Protein AF-A0A2A2T1K7-F1 (afdb_monomer)

Mean predicted aligned error: 9.11 Å

Solvent-accessible su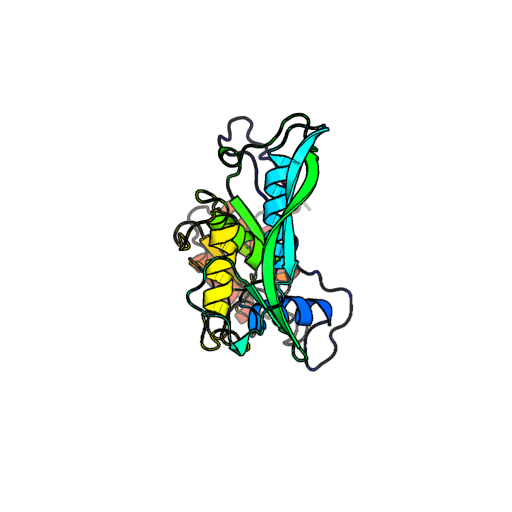rface area (backbone atoms only — not comparable to full-atom values): 15676 Å² total; per-residue (Å²): 108,49,71,58,86,54,90,80,48,77,41,33,28,36,42,61,37,77,38,79,76,86,77,91,60,90,48,87,95,51,71,43,72,67,56,45,48,56,53,41,36,18,42,24,24,12,41,53,62,69,64,51,44,52,50,53,41,48,52,53,28,39,45,26,42,49,76,39,75,45,71,32,68,39,83,42,79,50,100,54,60,62,91,77,54,66,74,83,57,50,72,46,34,63,51,49,58,102,87,51,73,39,28,28,29,80,40,80,50,63,75,45,55,12,73,28,88,75,40,49,55,72,82,32,36,44,26,21,28,17,37,33,57,5,11,31,50,16,48,52,45,29,26,53,42,74,84,32,26,24,44,21,40,32,26,29,33,31,14,71,25,81,41,44,12,81,66,67,42,5,64,42,23,50,52,12,52,29,50,74,69,67,22,53,97,62,79,68,36,91,44,24,43,32,35,33,36,63,78,34,77,41,84,55,48,38,67,53,54,22,31,66,70,42,44,80,43,78,37,67,45,75,68,96,42,86,76,68,47,67,32,41,56,45,65,64,41,50,50,55,33,50,50,50,53,52,49,51,35,70,76,39,74,86,58,47,72,71,56,52,40,49,52,54,51,56,52,38,74,76,68,82,48,49,71,66,55,48,50,50,52,52,34,60,76,68,55,71,71,76,76,136

pLDDT: mean 80.45, std 15.92, range [38.41, 97.62]

Sequence (292 aa):
MFKSKDPNAAQPYVVAVRGTEFGLQWQPPFFTADVQADVGDIILDGITIDQTIDLYNFMQRIATPKGQAFRLKSLMRLDEDPDDVDASRRDVIFDATETWRRVRTIVDSTFSQGVLEQPVDVSQIMGAVGHSLGGHLATALTRLFPGLEATTINGAGFALGIFKGLSGHARANIRNLFHMLGGTSEYDGSKMVNYYGYKNPEVVTQHRLLRQAGGHEPIYIEQDTFWGNVLGHGSGQMNDSFAVFRLMQGLNKDLSLSQIDWILTAISDDEGMTLEQTLERIGRLFWLNGTP

Structure (mmCIF, N/CA/C/O backbone):
data_AF-A0A2A2T1K7-F1
#
_entry.id   AF-A0A2A2T1K7-F1
#
loop_
_atom_site.group_PDB
_atom_site.id
_atom_site.type_symbol
_atom_site.label_atom_id
_atom_site.label_alt_id
_atom_site.label_comp_id
_atom_site.label_asym_id
_atom_site.label_entity_id
_atom_site.label_seq_id
_atom_site.pdbx_PDB_ins_code
_atom_site.Cartn_x
_atom_site.Cartn_y
_atom_site.Cartn_z
_atom_site.occupancy
_atom_site.B_iso_or_equiv
_atom_site.auth_seq_id
_atom_site.auth_comp_id
_atom_site.auth_asym_id
_atom_site.auth_atom_id
_atom_site.pdbx_PDB_model_num
ATOM 1 N N . MET A 1 1 ? -5.251 10.896 -3.721 1.00 87.88 1 MET A N 1
ATOM 2 C CA . MET A 1 1 ? -6.401 10.174 -4.308 1.00 87.88 1 MET A CA 1
ATOM 3 C C . MET A 1 1 ? -6.750 10.827 -5.632 1.00 87.88 1 MET A C 1
ATOM 5 O O . MET A 1 1 ? -6.803 12.050 -5.685 1.00 87.88 1 MET A O 1
ATOM 9 N N . PHE A 1 2 ? -6.962 10.031 -6.672 1.00 91.50 2 PHE A N 1
ATOM 10 C CA . PHE A 1 2 ? -7.356 10.488 -8.003 1.00 91.50 2 PHE A CA 1
ATOM 11 C C . PHE A 1 2 ? -8.790 10.055 -8.299 1.00 91.50 2 PHE A C 1
ATOM 13 O O . PHE A 1 2 ? -9.233 9.030 -7.784 1.00 91.50 2 PHE A O 1
ATOM 20 N N . LYS A 1 3 ? -9.505 10.837 -9.115 1.00 93.12 3 LYS A N 1
ATOM 21 C CA . LYS A 1 3 ? -10.855 10.518 -9.592 1.00 93.12 3 LYS A CA 1
ATOM 22 C C . LYS A 1 3 ? -10.824 10.278 -11.100 1.00 93.12 3 LYS A C 1
ATOM 24 O O . LYS A 1 3 ? -10.204 11.050 -11.832 1.00 93.12 3 LYS A O 1
ATOM 29 N N . SER A 1 4 ? -11.503 9.231 -11.549 1.00 92.19 4 SER A N 1
ATOM 30 C CA . SER A 1 4 ? -11.721 8.911 -12.952 1.00 92.19 4 SER A CA 1
ATOM 31 C C . SER A 1 4 ? -12.395 10.076 -13.670 1.00 92.19 4 SER A C 1
ATOM 33 O O . SER A 1 4 ? -13.227 10.790 -13.104 1.00 92.19 4 SER A O 1
ATOM 35 N N . LYS A 1 5 ? -12.030 10.252 -14.942 1.00 91.75 5 LYS A N 1
ATOM 36 C CA . LYS A 1 5 ? -12.700 11.188 -15.851 1.00 91.75 5 LYS A CA 1
ATOM 37 C C . LYS A 1 5 ? -13.980 10.603 -16.449 1.00 91.75 5 LYS A C 1
ATOM 39 O O . LYS A 1 5 ? -14.762 11.365 -17.004 1.00 91.75 5 LYS A O 1
ATOM 44 N N . ASP A 1 6 ? -14.182 9.289 -16.352 1.00 91.75 6 ASP A N 1
ATOM 45 C CA . ASP A 1 6 ? -15.433 8.652 -16.755 1.00 91.75 6 ASP A CA 1
ATOM 46 C C . ASP A 1 6 ? -16.512 8.937 -15.695 1.00 91.75 6 ASP A C 1
ATOM 48 O O . ASP A 1 6 ? -16.387 8.464 -14.559 1.00 91.75 6 ASP A O 1
ATOM 52 N N . PRO A 1 7 ? -17.564 9.706 -16.031 1.00 88.44 7 PRO A N 1
ATOM 53 C CA . PRO A 1 7 ? -18.630 10.025 -15.088 1.00 88.44 7 PRO A CA 1
ATOM 54 C C . PRO A 1 7 ? -19.473 8.805 -14.691 1.00 88.44 7 PRO A C 1
ATOM 56 O O . PRO A 1 7 ? -20.179 8.879 -13.689 1.00 88.44 7 PRO A O 1
ATOM 59 N N . ASN A 1 8 ? -19.401 7.701 -15.443 1.00 92.88 8 ASN A N 1
ATOM 60 C CA . ASN A 1 8 ? -20.180 6.485 -15.205 1.00 92.88 8 ASN A CA 1
ATOM 61 C C . ASN A 1 8 ? -19.391 5.398 -14.458 1.00 92.88 8 ASN A C 1
ATOM 63 O O . ASN A 1 8 ? -19.920 4.310 -14.228 1.00 92.88 8 ASN A O 1
ATOM 67 N N . ALA A 1 9 ? -18.137 5.666 -14.079 1.00 91.75 9 ALA A N 1
ATOM 68 C CA . ALA A 1 9 ? -17.318 4.702 -13.359 1.00 91.75 9 ALA A CA 1
ATOM 69 C C . ALA A 1 9 ? -17.946 4.374 -11.995 1.00 91.75 9 ALA A C 1
ATOM 71 O O . ALA A 1 9 ? -18.071 5.248 -11.137 1.00 91.75 9 ALA A O 1
ATOM 72 N N . ALA A 1 10 ? -18.294 3.101 -11.782 1.00 90.00 10 ALA A N 1
ATOM 73 C CA . ALA A 1 10 ? -18.841 2.616 -10.512 1.00 90.00 10 ALA A CA 1
ATOM 74 C C . ALA A 1 10 ? -17.846 2.786 -9.349 1.00 90.00 10 ALA A C 1
ATOM 76 O O . ALA A 1 10 ? -18.237 3.115 -8.231 1.00 90.00 10 ALA A O 1
ATOM 77 N N . GLN A 1 11 ? -16.553 2.619 -9.641 1.00 93.69 11 GLN A N 1
ATOM 78 C CA . GLN A 1 11 ? -15.440 2.829 -8.717 1.00 93.69 11 GLN A CA 1
ATOM 79 C C . GLN A 1 11 ? -14.537 3.947 -9.244 1.00 93.69 11 GLN A C 1
ATOM 81 O O . GLN A 1 11 ? -13.513 3.681 -9.875 1.00 93.69 11 GLN A O 1
ATOM 86 N N . PRO A 1 12 ? -14.926 5.223 -9.078 1.00 95.06 12 PRO A N 1
ATOM 87 C CA . PRO A 1 12 ? -14.225 6.316 -9.727 1.00 95.06 12 PRO A CA 1
ATOM 88 C C . PRO A 1 12 ? -12.915 6.689 -9.029 1.00 95.06 12 PRO A C 1
ATOM 90 O O . PRO A 1 12 ? -12.208 7.535 -9.563 1.00 95.06 12 PRO A O 1
ATOM 93 N N . TYR A 1 13 ? -12.574 6.143 -7.859 1.00 96.38 13 TYR A N 1
ATOM 94 C CA . TYR A 1 13 ? -11.410 6.597 -7.095 1.00 96.38 13 TYR A CA 1
ATOM 95 C C . TYR A 1 13 ? -10.243 5.607 -7.107 1.00 96.38 13 TYR A C 1
ATOM 97 O O . TYR A 1 13 ? -10.430 4.401 -6.992 1.00 96.38 13 TYR A O 1
ATOM 105 N N . VAL A 1 14 ? -9.022 6.143 -7.167 1.00 96.31 14 VAL A N 1
ATOM 106 C CA . VAL A 1 14 ? -7.773 5.396 -6.952 1.00 96.31 14 VAL A CA 1
ATOM 107 C C . VAL A 1 14 ? -6.947 6.089 -5.872 1.00 96.31 14 VAL A C 1
ATOM 109 O O . VAL A 1 14 ? -6.735 7.311 -5.903 1.00 96.31 14 VAL A O 1
ATOM 112 N N . VAL A 1 15 ? -6.455 5.317 -4.907 1.00 96.25 15 VAL A N 1
ATOM 113 C CA . VAL A 1 15 ? -5.572 5.813 -3.848 1.00 96.25 15 VAL A CA 1
ATOM 114 C C . VAL A 1 15 ? -4.122 5.670 -4.299 1.00 96.25 15 VAL A C 1
ATOM 116 O O . VAL A 1 15 ? -3.561 4.585 -4.295 1.00 96.25 15 VAL A O 1
ATOM 119 N N . ALA A 1 16 ? -3.491 6.775 -4.686 1.00 94.06 16 ALA A N 1
ATOM 120 C CA . ALA A 1 16 ? -2.049 6.789 -4.898 1.00 94.06 16 ALA A CA 1
ATOM 121 C C . ALA A 1 16 ? -1.329 7.036 -3.573 1.00 94.06 16 ALA A C 1
ATOM 123 O O . ALA A 1 16 ? -1.559 8.069 -2.934 1.00 94.06 16 ALA A O 1
ATOM 124 N N . VAL A 1 17 ? -0.477 6.093 -3.184 1.00 90.88 17 VAL A N 1
ATOM 125 C CA . VAL A 1 17 ? 0.336 6.166 -1.975 1.00 90.88 17 VAL A CA 1
ATOM 126 C C . VAL A 1 17 ? 1.748 6.569 -2.371 1.00 90.88 17 VAL A C 1
ATOM 128 O O . VAL A 1 17 ? 2.399 5.908 -3.183 1.00 90.88 17 VAL A O 1
ATOM 131 N N . ARG A 1 18 ? 2.211 7.689 -1.816 1.00 83.75 18 ARG A N 1
ATOM 132 C CA . ARG A 1 18 ? 3.576 8.164 -2.037 1.00 83.75 18 ARG A CA 1
ATOM 133 C C . ARG A 1 18 ? 4.542 7.200 -1.349 1.00 83.75 18 ARG A C 1
ATOM 135 O O . ARG A 1 18 ? 4.311 6.822 -0.204 1.00 83.75 18 ARG A O 1
ATOM 142 N N . GLY A 1 19 ? 5.592 6.801 -2.055 1.00 73.75 19 GLY A N 1
ATOM 143 C CA . GLY A 1 19 ? 6.729 6.131 -1.434 1.00 73.75 19 GLY A CA 1
ATOM 144 C C . GLY A 1 19 ? 7.688 7.128 -0.793 1.00 73.75 19 GLY A C 1
ATOM 145 O O . GLY A 1 19 ? 7.447 8.336 -0.772 1.00 73.75 19 GLY A O 1
ATOM 146 N N . THR A 1 20 ? 8.805 6.613 -0.309 1.00 69.38 20 THR A N 1
ATOM 147 C CA . THR A 1 20 ? 9.918 7.428 0.171 1.00 69.38 20 THR A CA 1
ATOM 148 C C . THR A 1 20 ? 10.672 7.951 -1.051 1.00 69.38 20 THR A C 1
ATOM 150 O O . THR A 1 20 ? 11.284 7.187 -1.796 1.00 69.38 20 THR A O 1
ATOM 153 N N . GLU A 1 21 ? 10.552 9.250 -1.331 1.00 52.72 21 GLU A N 1
ATOM 154 C CA . GLU A 1 21 ? 11.267 9.875 -2.447 1.00 52.72 21 GLU A CA 1
ATOM 155 C C . GLU A 1 21 ? 12.733 10.125 -2.082 1.00 52.72 21 GLU A C 1
ATOM 157 O O . GLU A 1 21 ? 13.054 10.639 -1.012 1.00 52.72 21 GLU A O 1
ATOM 162 N N . PHE A 1 22 ? 13.628 9.800 -3.015 1.00 48.69 22 PHE A N 1
ATOM 163 C CA . PHE A 1 22 ? 15.057 10.071 -2.914 1.00 48.69 22 PHE A CA 1
ATOM 164 C C . PHE A 1 22 ? 15.338 11.582 -2.920 1.00 48.69 22 PHE A C 1
ATOM 166 O O . PHE A 1 22 ? 15.307 12.229 -3.965 1.00 48.69 22 PHE A O 1
ATOM 173 N N . GLY A 1 23 ? 15.696 12.137 -1.763 1.00 38.81 23 GLY A N 1
ATOM 174 C CA . GLY A 1 23 ? 16.362 13.434 -1.659 1.00 38.81 23 GLY A CA 1
ATOM 175 C C . GLY A 1 23 ? 17.882 13.290 -1.783 1.00 38.81 23 GLY A C 1
ATOM 176 O O . GLY A 1 23 ? 18.552 13.019 -0.798 1.00 38.81 23 GLY A O 1
ATOM 177 N N . LEU A 1 24 ? 18.415 13.450 -3.000 1.00 38.41 24 LEU A N 1
ATOM 178 C CA . LEU A 1 24 ? 19.782 13.906 -3.329 1.00 38.41 24 LEU A CA 1
ATOM 179 C C . LEU A 1 24 ? 20.945 13.492 -2.390 1.00 38.41 24 LEU A C 1
ATOM 181 O O . LEU A 1 24 ? 21.575 14.354 -1.790 1.00 38.41 24 LEU A O 1
ATOM 185 N N . GLN A 1 25 ? 21.301 12.206 -2.336 1.00 40.09 25 GLN A N 1
ATOM 186 C CA . GLN A 1 25 ? 22.695 11.721 -2.425 1.00 40.09 25 GLN A CA 1
ATOM 187 C C . GLN A 1 25 ? 22.741 10.207 -2.209 1.00 40.09 25 GLN A C 1
ATOM 189 O O . GLN A 1 25 ? 22.406 9.691 -1.147 1.00 40.09 25 GLN A O 1
ATOM 194 N N . TRP A 1 26 ? 23.211 9.493 -3.228 1.00 41.22 26 TRP A N 1
ATOM 195 C CA . TRP A 1 26 ? 23.701 8.130 -3.076 1.00 41.22 26 TRP A CA 1
ATOM 196 C C . TRP A 1 26 ? 24.981 8.188 -2.229 1.00 41.22 26 TRP A C 1
ATOM 198 O O . TRP A 1 26 ? 25.958 8.806 -2.657 1.00 41.22 26 TRP A O 1
ATOM 208 N N . GLN A 1 27 ? 24.980 7.603 -1.028 1.00 43.38 27 GLN A N 1
ATOM 209 C CA . GLN A 1 27 ? 26.209 7.389 -0.262 1.00 43.38 27 GLN A CA 1
ATOM 210 C C . GLN A 1 27 ? 26.519 5.891 -0.226 1.00 43.38 27 GLN A C 1
ATOM 212 O O . GLN A 1 27 ? 25.862 5.150 0.501 1.00 43.38 27 GLN A O 1
ATOM 217 N N . PRO A 1 28 ? 27.504 5.406 -1.001 1.00 41.84 28 PRO A N 1
ATOM 218 C CA . PRO A 1 28 ? 27.911 4.012 -0.894 1.00 41.84 28 PRO A CA 1
ATOM 219 C C . PRO A 1 28 ? 28.299 3.692 0.564 1.00 41.84 28 PRO A C 1
ATOM 221 O O . PRO A 1 28 ? 28.955 4.520 1.200 1.00 41.84 28 PRO A O 1
ATOM 224 N N . PRO A 1 29 ? 27.931 2.512 1.105 1.00 43.09 29 PRO A N 1
ATOM 225 C CA . PRO A 1 29 ? 27.507 1.321 0.366 1.00 43.09 29 PRO A CA 1
ATOM 226 C C . PRO A 1 29 ? 25.985 1.062 0.270 1.00 43.09 29 PRO A C 1
ATOM 228 O O . PRO A 1 29 ? 25.624 0.040 -0.307 1.00 43.09 29 PRO A O 1
ATOM 231 N N . PHE A 1 30 ? 25.089 1.932 0.767 1.00 45.41 30 PHE A N 1
ATOM 232 C CA . PHE A 1 30 ? 23.629 1.686 0.764 1.00 45.41 30 PHE A CA 1
ATOM 233 C C . PHE A 1 30 ? 22.779 2.968 0.615 1.00 45.41 30 PHE A C 1
ATOM 235 O O . PHE A 1 30 ? 23.303 4.068 0.515 1.00 45.41 30 PHE A O 1
ATOM 242 N N . PHE A 1 31 ? 21.451 2.809 0.545 1.00 50.09 31 PHE A N 1
ATOM 243 C CA . PHE A 1 31 ? 20.439 3.852 0.301 1.00 50.09 31 PHE A CA 1
ATOM 244 C C . PHE A 1 31 ? 20.533 5.091 1.215 1.00 50.09 31 PHE A C 1
ATOM 246 O O . PHE A 1 31 ? 21.242 5.075 2.215 1.00 50.09 31 PHE A O 1
ATOM 253 N N . THR A 1 32 ? 19.782 6.158 0.911 1.00 53.06 32 THR A N 1
ATOM 254 C CA . THR A 1 32 ? 19.603 7.282 1.851 1.00 53.06 32 THR A CA 1
ATOM 255 C C . THR A 1 32 ? 19.063 6.781 3.196 1.00 53.06 32 THR A C 1
ATOM 257 O O . THR A 1 32 ? 18.388 5.751 3.248 1.00 53.06 32 THR A O 1
ATOM 260 N N . ALA A 1 33 ? 19.342 7.508 4.282 1.00 50.34 33 ALA A N 1
ATOM 261 C CA . ALA A 1 33 ? 18.928 7.121 5.634 1.00 50.34 33 ALA A CA 1
ATOM 262 C C . ALA A 1 33 ? 17.414 6.846 5.744 1.00 50.34 33 ALA A C 1
ATOM 264 O O . ALA A 1 33 ? 17.020 5.904 6.420 1.00 50.34 33 ALA A O 1
ATOM 265 N N . ASP A 1 34 ? 16.586 7.599 5.013 1.00 52.44 34 ASP A N 1
ATOM 266 C CA . ASP A 1 34 ? 15.124 7.456 5.033 1.00 52.44 34 ASP A CA 1
ATOM 267 C C . ASP A 1 34 ? 14.656 6.140 4.388 1.00 52.44 34 ASP A C 1
ATOM 269 O O . ASP A 1 34 ? 13.840 5.419 4.951 1.00 52.44 34 ASP A O 1
ATOM 273 N N . VAL A 1 35 ? 15.233 5.763 3.240 1.00 57.91 35 VAL A N 1
ATOM 274 C CA . VAL A 1 35 ? 14.927 4.480 2.582 1.00 57.91 35 VAL A CA 1
ATOM 275 C C . VAL A 1 35 ? 15.462 3.310 3.409 1.00 57.91 35 VAL A C 1
ATOM 277 O O . VAL A 1 35 ? 14.817 2.268 3.478 1.00 57.91 35 VAL A O 1
ATOM 280 N N . GLN A 1 36 ? 16.624 3.470 4.052 1.00 59.72 36 GLN A N 1
ATOM 281 C CA . GLN A 1 36 ? 17.154 2.461 4.972 1.00 59.72 36 GLN A CA 1
ATOM 282 C C . GLN A 1 36 ? 16.268 2.282 6.203 1.00 59.72 36 GLN A C 1
ATOM 284 O O . GLN A 1 36 ? 16.097 1.148 6.632 1.00 59.72 36 GLN A O 1
ATOM 289 N N . ALA A 1 37 ? 15.706 3.361 6.749 1.00 57.94 37 ALA A N 1
ATOM 290 C CA . ALA A 1 37 ? 14.796 3.289 7.884 1.00 57.94 37 ALA A CA 1
ATOM 291 C C . ALA A 1 37 ? 13.493 2.582 7.492 1.00 57.94 37 ALA A C 1
ATOM 293 O O . ALA A 1 37 ? 13.154 1.565 8.084 1.00 57.94 37 ALA A O 1
ATOM 294 N N . ASP A 1 38 ? 12.829 3.028 6.421 1.00 64.44 38 ASP A N 1
ATOM 295 C CA . ASP A 1 38 ? 11.537 2.468 6.009 1.00 64.44 38 ASP A CA 1
ATOM 296 C C . ASP A 1 38 ? 11.642 1.006 5.534 1.00 64.44 38 ASP A C 1
ATOM 298 O O . ASP A 1 38 ? 10.819 0.158 5.882 1.00 64.44 38 ASP A O 1
ATOM 302 N N . VAL A 1 39 ? 12.667 0.670 4.740 1.00 65.50 39 VAL A N 1
ATOM 303 C CA . VAL A 1 39 ? 12.934 -0.725 4.342 1.00 65.50 39 VAL A CA 1
ATOM 304 C C . VAL A 1 39 ? 13.470 -1.531 5.528 1.00 65.50 39 VAL A C 1
ATOM 306 O O . VAL A 1 39 ? 13.187 -2.726 5.632 1.00 65.50 39 VAL A O 1
ATOM 309 N N . GLY A 1 40 ? 14.206 -0.886 6.433 1.00 66.00 40 GLY A N 1
ATOM 310 C CA . GLY A 1 40 ? 14.687 -1.452 7.688 1.00 66.00 40 GLY A CA 1
ATOM 311 C C . GLY A 1 40 ? 13.536 -1.937 8.554 1.00 66.00 40 GLY A C 1
ATOM 312 O O . GLY A 1 40 ? 13.531 -3.108 8.921 1.00 66.00 40 GLY A O 1
ATOM 313 N N . ASP A 1 41 ? 12.513 -1.113 8.768 1.00 68.00 41 ASP A N 1
ATOM 314 C CA . ASP A 1 41 ? 11.310 -1.482 9.519 1.00 68.00 41 ASP A CA 1
ATOM 315 C C . ASP A 1 41 ? 10.581 -2.659 8.861 1.00 68.00 41 ASP A C 1
ATOM 317 O O . ASP A 1 41 ? 10.193 -3.615 9.531 1.00 68.00 41 ASP A O 1
ATOM 321 N N . ILE A 1 42 ? 10.468 -2.687 7.526 1.00 74.44 42 ILE A N 1
ATOM 322 C CA . ILE A 1 42 ? 9.893 -3.851 6.832 1.00 74.44 42 ILE A CA 1
ATOM 323 C C . ILE A 1 42 ? 10.725 -5.111 7.103 1.00 74.44 42 ILE A C 1
ATOM 325 O O . ILE A 1 42 ? 10.160 -6.178 7.334 1.00 74.44 42 ILE A O 1
ATOM 329 N N . ILE A 1 43 ? 12.055 -5.025 7.067 1.00 71.56 43 ILE A N 1
ATOM 330 C CA . ILE A 1 43 ? 12.945 -6.172 7.295 1.00 71.56 43 ILE A CA 1
ATOM 331 C C . ILE A 1 43 ? 12.940 -6.608 8.769 1.00 71.56 43 ILE A C 1
ATOM 333 O O . ILE A 1 43 ? 13.026 -7.807 9.052 1.00 71.56 43 ILE A O 1
ATOM 337 N N . LEU A 1 44 ? 12.865 -5.668 9.708 1.00 73.81 44 LEU A N 1
ATOM 338 C CA . LEU A 1 44 ? 12.893 -5.922 11.145 1.00 73.81 44 LEU A CA 1
ATOM 339 C C . LEU A 1 44 ? 11.528 -6.420 11.628 1.00 73.81 44 LEU A C 1
ATOM 341 O O . LEU A 1 44 ? 11.444 -7.528 12.165 1.00 73.81 44 LEU A O 1
ATOM 345 N N . ASP A 1 45 ? 10.461 -5.680 11.343 1.00 78.88 45 ASP A N 1
ATOM 346 C CA . ASP A 1 45 ? 9.115 -5.893 11.882 1.00 78.88 45 ASP A CA 1
ATOM 347 C C . ASP A 1 45 ? 8.164 -6.598 10.914 1.00 78.88 45 ASP A C 1
ATOM 349 O O . ASP A 1 45 ? 7.076 -7.028 11.303 1.00 78.88 45 ASP A O 1
ATOM 353 N N . GLY A 1 46 ? 8.562 -6.767 9.655 1.00 83.31 46 GLY A N 1
ATOM 354 C CA . GLY A 1 46 ? 7.789 -7.446 8.614 1.00 83.31 46 GLY A CA 1
ATOM 355 C C . GLY A 1 46 ? 6.919 -6.547 7.751 1.00 83.31 46 GLY A C 1
ATOM 356 O O . GLY A 1 46 ? 6.499 -6.976 6.670 1.00 83.31 46 GLY A O 1
ATOM 357 N N . ILE A 1 47 ? 6.634 -5.341 8.233 1.00 88.00 47 ILE A N 1
ATOM 358 C CA . ILE A 1 47 ? 5.671 -4.386 7.690 1.00 88.00 47 ILE A CA 1
ATOM 359 C C . ILE A 1 47 ? 5.975 -3.001 8.263 1.00 88.00 47 ILE A C 1
ATOM 361 O O . ILE A 1 47 ? 6.418 -2.898 9.402 1.00 88.00 47 ILE A O 1
ATOM 365 N N . THR A 1 48 ? 5.678 -1.941 7.518 1.00 88.62 48 THR A N 1
ATOM 366 C CA . THR A 1 48 ? 5.738 -0.565 8.035 1.00 88.62 48 THR A CA 1
ATOM 367 C C . THR A 1 48 ? 4.538 -0.279 8.939 1.00 88.62 48 THR A C 1
ATOM 369 O O . THR A 1 48 ? 3.467 0.104 8.452 1.00 88.62 48 THR A O 1
ATOM 372 N N . ILE A 1 49 ? 4.672 -0.556 10.241 1.00 90.81 49 ILE A N 1
ATOM 373 C CA . ILE A 1 49 ? 3.560 -0.552 11.207 1.00 90.81 49 ILE A CA 1
ATOM 374 C C . ILE A 1 49 ? 2.885 0.823 11.281 1.00 90.81 49 ILE A C 1
ATOM 376 O O . ILE A 1 49 ? 1.676 0.915 11.055 1.00 90.81 49 ILE A O 1
ATOM 380 N N . ASP A 1 50 ? 3.650 1.879 11.569 1.00 89.25 50 ASP A N 1
ATOM 381 C CA . ASP A 1 50 ? 3.119 3.234 11.756 1.00 89.25 50 ASP A CA 1
ATOM 382 C C . ASP A 1 50 ? 2.461 3.756 10.468 1.00 89.25 50 ASP A C 1
ATOM 384 O O . ASP A 1 50 ? 1.302 4.174 10.480 1.00 89.25 50 ASP A O 1
ATOM 388 N N . GLN A 1 51 ? 3.134 3.608 9.324 1.00 91.75 51 GLN A N 1
ATOM 389 C CA . GLN A 1 51 ? 2.634 4.032 8.015 1.00 91.75 51 GLN A CA 1
ATOM 390 C C . GLN A 1 51 ? 1.359 3.263 7.612 1.00 91.75 51 GLN A C 1
ATOM 392 O O . GLN A 1 51 ? 0.470 3.823 6.970 1.00 91.75 51 GLN A O 1
ATOM 397 N N . THR A 1 52 ? 1.222 1.991 8.010 1.00 94.94 52 THR A N 1
ATOM 398 C CA . THR A 1 52 ? -0.004 1.204 7.778 1.00 94.94 52 THR A CA 1
ATOM 399 C C . THR A 1 52 ? -1.169 1.709 8.638 1.00 94.94 52 THR A C 1
ATOM 401 O O . THR A 1 52 ? -2.304 1.774 8.159 1.00 94.94 52 THR A O 1
ATOM 404 N N . ILE A 1 53 ? -0.911 2.102 9.891 1.00 95.50 53 ILE A N 1
ATOM 405 C CA . ILE A 1 53 ? -1.921 2.704 10.777 1.00 95.50 53 ILE A CA 1
ATOM 406 C C . ILE A 1 53 ? -2.348 4.077 10.247 1.00 95.50 53 ILE A C 1
ATOM 408 O O . ILE A 1 53 ? -3.546 4.367 10.189 1.00 95.50 53 ILE A O 1
ATOM 412 N N . ASP A 1 54 ? -1.401 4.897 9.797 1.00 93.88 54 ASP A N 1
ATOM 413 C CA . ASP A 1 54 ? -1.687 6.190 9.174 1.00 93.88 54 ASP A CA 1
ATOM 414 C C . ASP A 1 54 ? -2.511 6.036 7.897 1.00 93.88 54 ASP A C 1
ATOM 416 O O . ASP A 1 54 ? -3.471 6.781 7.681 1.00 93.88 54 ASP A O 1
ATOM 420 N N . LEU A 1 55 ? -2.206 5.024 7.083 1.00 95.56 55 LEU A N 1
ATOM 421 C CA . LEU A 1 55 ? -2.987 4.692 5.898 1.00 95.56 55 LEU A CA 1
ATOM 422 C C . LEU A 1 55 ? -4.420 4.270 6.260 1.00 95.56 55 LEU A C 1
ATOM 424 O O . LEU A 1 55 ? -5.372 4.747 5.641 1.00 95.56 55 LEU A O 1
ATOM 428 N N . TYR A 1 56 ? -4.601 3.434 7.287 1.00 97.00 56 TYR A N 1
ATOM 429 C CA . TYR A 1 56 ? -5.930 3.086 7.798 1.00 97.00 56 TYR A CA 1
ATOM 430 C C . TYR A 1 56 ? -6.697 4.337 8.253 1.00 97.00 56 TYR A C 1
ATOM 432 O O . TYR A 1 56 ? -7.838 4.561 7.843 1.00 97.00 56 TYR A O 1
ATOM 440 N N . ASN A 1 57 ? -6.058 5.193 9.053 1.00 96.50 57 ASN A N 1
ATOM 441 C CA . ASN A 1 57 ? -6.649 6.432 9.552 1.00 96.50 57 ASN A CA 1
ATOM 442 C C . ASN A 1 57 ? -6.998 7.406 8.419 1.00 96.50 57 ASN A C 1
ATOM 444 O O . ASN A 1 57 ? -8.036 8.066 8.475 1.00 96.50 57 ASN A O 1
ATOM 448 N N . PHE A 1 58 ? -6.174 7.480 7.372 1.00 95.50 58 PHE A N 1
ATOM 449 C CA . PHE A 1 58 ? -6.467 8.257 6.171 1.00 95.50 58 PHE A CA 1
ATOM 450 C C . PHE A 1 58 ? -7.758 7.778 5.498 1.00 95.50 58 PHE A C 1
ATOM 452 O O . PHE A 1 58 ? -8.611 8.605 5.172 1.00 95.50 58 PHE A O 1
ATOM 459 N N . MET A 1 59 ? -7.946 6.463 5.357 1.00 96.38 59 MET A N 1
ATOM 460 C CA . MET A 1 59 ? -9.168 5.893 4.779 1.00 96.38 59 MET A CA 1
ATOM 461 C C . MET A 1 59 ? -10.404 6.217 5.624 1.00 96.38 59 MET A C 1
ATOM 463 O O . MET A 1 59 ? -11.421 6.650 5.085 1.00 96.38 59 MET A O 1
ATOM 467 N N . GLN A 1 60 ? -10.302 6.115 6.953 1.00 96.00 60 GLN A N 1
ATOM 468 C CA . GLN A 1 60 ? -11.382 6.540 7.855 1.00 96.00 60 GLN A CA 1
ATOM 469 C C . GLN A 1 60 ? -11.697 8.035 7.695 1.00 96.00 60 GLN A C 1
ATOM 471 O O . GLN A 1 60 ? -12.860 8.440 7.657 1.00 96.00 60 GLN A O 1
ATOM 476 N N . ARG A 1 61 ? -10.665 8.869 7.537 1.00 95.50 61 ARG A N 1
ATOM 477 C CA . ARG A 1 61 ? -10.797 10.322 7.393 1.00 95.50 61 ARG A CA 1
ATOM 478 C C . ARG A 1 61 ? -11.514 10.742 6.111 1.00 95.50 61 ARG A C 1
ATOM 480 O O . ARG A 1 61 ? -12.257 11.721 6.139 1.00 95.50 61 ARG A O 1
ATOM 487 N N . ILE A 1 62 ? -11.286 10.046 4.996 1.00 95.31 62 ILE A N 1
ATOM 488 C CA . ILE A 1 62 ? -11.967 10.342 3.722 1.00 95.31 62 ILE A CA 1
ATOM 489 C C . ILE A 1 62 ? -13.375 9.742 3.651 1.00 95.31 62 ILE A C 1
ATOM 491 O O . ILE A 1 62 ? -14.218 10.287 2.944 1.00 95.31 62 ILE A O 1
ATOM 495 N N . ALA A 1 63 ? -13.642 8.671 4.403 1.00 95.62 63 ALA A N 1
ATOM 496 C CA . ALA A 1 63 ? -14.968 8.067 4.525 1.00 95.62 63 ALA A CA 1
ATOM 497 C C . ALA A 1 63 ? -15.876 8.802 5.530 1.00 95.62 63 ALA A C 1
ATOM 499 O O . ALA A 1 63 ? -17.094 8.641 5.509 1.00 95.62 63 ALA A O 1
ATOM 500 N N . THR A 1 64 ? -15.303 9.636 6.400 1.00 96.38 64 THR A N 1
ATOM 501 C CA . THR A 1 64 ? -16.057 10.421 7.386 1.00 96.38 64 THR A CA 1
ATOM 502 C C . THR A 1 64 ? -16.483 11.774 6.794 1.00 96.38 64 THR A C 1
ATOM 504 O O . THR A 1 64 ? -15.633 12.478 6.234 1.00 96.38 64 THR A O 1
ATOM 507 N N . PRO A 1 65 ? -17.759 12.195 6.932 1.00 96.81 65 PRO A N 1
ATOM 508 C CA . PRO A 1 65 ? -18.206 13.510 6.477 1.00 96.81 65 PRO A CA 1
ATOM 509 C C . PRO A 1 65 ? -17.430 14.658 7.128 1.00 96.81 65 PRO A C 1
ATOM 511 O O . PRO A 1 65 ? -17.022 14.576 8.291 1.00 96.81 65 PRO A O 1
ATOM 514 N N . LYS A 1 66 ? -17.258 15.761 6.396 1.00 97.25 66 LYS A N 1
ATOM 515 C CA . LYS A 1 66 ? -16.533 16.935 6.890 1.00 97.25 66 LYS A CA 1
ATOM 516 C C . LYS A 1 66 ? -17.062 17.419 8.242 1.00 97.25 66 LYS A C 1
ATOM 518 O O . LYS A 1 66 ? -18.256 17.641 8.420 1.00 97.25 66 LYS A O 1
ATOM 523 N N . GLY A 1 67 ? -16.146 17.598 9.193 1.00 95.69 67 GLY A N 1
ATOM 524 C CA . GLY A 1 67 ? -16.453 18.083 10.542 1.00 95.69 67 GLY A CA 1
ATOM 525 C C . GLY A 1 67 ? -17.074 17.040 11.477 1.00 95.69 67 GLY A C 1
ATOM 526 O O . GLY A 1 67 ? -17.154 17.294 12.678 1.00 95.69 67 GLY A O 1
ATOM 527 N N . GLN A 1 68 ? -17.459 15.859 10.979 1.00 96.69 68 GLN A N 1
ATOM 528 C CA . GLN A 1 68 ? -17.868 14.750 11.838 1.00 96.69 68 GLN A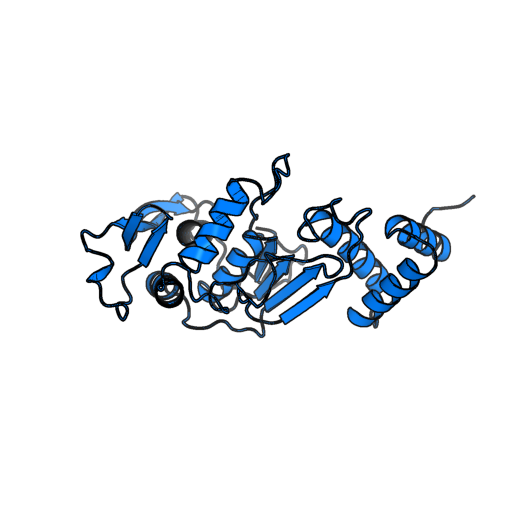 CA 1
ATOM 529 C C . GLN A 1 68 ? -16.649 14.046 12.424 1.00 96.69 68 GLN A C 1
ATOM 531 O O . GLN A 1 68 ? -15.612 13.914 11.769 1.00 96.69 68 GLN A O 1
ATOM 536 N N . ALA A 1 69 ? -16.780 13.617 13.677 1.00 95.88 69 ALA A N 1
ATOM 537 C CA . ALA A 1 69 ? -15.701 12.992 14.417 1.00 95.88 69 ALA A CA 1
ATOM 538 C C . ALA A 1 69 ? -15.609 11.488 14.125 1.00 95.88 69 ALA A C 1
ATOM 540 O O . ALA A 1 69 ? -16.622 10.792 14.097 1.00 95.88 69 ALA A O 1
ATOM 541 N N . PHE A 1 70 ? -14.385 10.983 14.007 1.00 95.19 70 PHE A N 1
ATOM 542 C CA . PHE A 1 70 ? -14.069 9.556 14.025 1.00 95.19 70 PHE A CA 1
ATOM 543 C C . PHE A 1 70 ? -12.886 9.305 14.965 1.00 95.19 70 PHE A C 1
ATOM 545 O O . PHE A 1 70 ? -12.139 10.228 15.305 1.00 95.19 70 PHE A O 1
ATOM 552 N N . ARG A 1 71 ? -12.725 8.063 15.424 1.00 95.38 71 ARG A N 1
ATOM 553 C CA . ARG A 1 71 ? -11.632 7.686 16.327 1.00 95.38 71 ARG A CA 1
ATOM 554 C C . ARG A 1 71 ? -10.401 7.284 15.529 1.00 95.38 71 ARG A C 1
ATOM 556 O O . ARG A 1 71 ? -10.488 6.403 14.676 1.00 95.38 71 ARG A O 1
ATOM 563 N N . LEU A 1 72 ? -9.265 7.910 15.826 1.00 95.06 72 LEU A N 1
ATOM 564 C CA . LEU A 1 72 ? -7.982 7.485 15.276 1.00 95.06 72 LEU A CA 1
ATOM 565 C C . LEU A 1 72 ? -7.526 6.186 15.933 1.00 95.06 72 LEU A C 1
ATOM 567 O O . LEU A 1 72 ? -7.737 5.977 17.126 1.00 95.06 72 LEU A O 1
ATOM 571 N N . LYS A 1 73 ? -6.839 5.346 15.167 1.00 96.56 73 LYS A N 1
ATOM 572 C CA . LYS A 1 73 ? -6.045 4.238 15.694 1.00 96.56 73 LYS A CA 1
ATOM 573 C C . LYS A 1 73 ? -4.638 4.740 16.001 1.00 96.56 73 LYS A C 1
ATOM 575 O O . LYS A 1 73 ? -4.051 5.433 15.175 1.00 96.56 73 LYS A O 1
ATOM 580 N N . SER A 1 74 ? -4.103 4.405 17.172 1.00 94.94 74 SER A N 1
ATOM 581 C CA . SER A 1 74 ? -2.724 4.738 17.555 1.00 94.94 74 SER A CA 1
ATOM 582 C C . SER A 1 74 ? -2.047 3.583 18.278 1.00 94.94 74 SER A C 1
ATOM 584 O O . SER A 1 74 ? -2.719 2.808 18.960 1.00 94.94 74 SER A O 1
ATOM 586 N N . LEU A 1 75 ? -0.718 3.520 18.200 1.00 94.38 75 LEU A N 1
ATOM 587 C CA . LEU A 1 75 ? 0.068 2.581 18.993 1.00 94.38 75 LEU A CA 1
ATOM 588 C C . LEU A 1 75 ? 0.189 3.040 20.445 1.00 94.38 75 LEU A C 1
ATOM 590 O O . LEU A 1 75 ? 0.657 4.142 20.732 1.00 94.38 75 LEU A O 1
ATOM 594 N N . MET A 1 76 ? -0.142 2.144 21.366 1.00 94.56 76 MET A N 1
ATOM 595 C CA . MET A 1 76 ? 0.122 2.282 22.791 1.00 94.56 76 MET A CA 1
ATOM 596 C C . MET A 1 76 ? 1.163 1.248 23.206 1.00 94.56 76 MET A C 1
ATOM 598 O O . MET A 1 76 ? 1.029 0.070 22.888 1.00 94.56 76 MET A O 1
ATOM 602 N N . ARG A 1 77 ? 2.208 1.680 23.918 1.00 94.00 77 ARG A N 1
ATOM 603 C CA . ARG A 1 77 ? 3.188 0.759 24.504 1.00 94.00 77 ARG A CA 1
ATOM 604 C C . ARG A 1 77 ? 2.542 -0.023 25.649 1.00 94.00 77 ARG A C 1
ATOM 606 O O . ARG A 1 77 ? 1.885 0.576 26.496 1.00 94.00 77 ARG A O 1
ATOM 613 N N . LEU A 1 78 ? 2.779 -1.329 25.674 1.00 93.69 78 LEU A N 1
ATOM 614 C CA . LEU A 1 78 ? 2.473 -2.196 26.803 1.00 93.69 78 LEU A CA 1
ATOM 615 C C . LEU A 1 78 ? 3.701 -2.303 27.713 1.00 93.69 78 LEU A C 1
ATOM 617 O O . LEU A 1 78 ? 4.843 -2.258 27.243 1.00 93.69 78 LEU A O 1
ATOM 621 N N . ASP A 1 79 ? 3.459 -2.414 29.016 1.00 93.50 79 ASP A N 1
ATOM 622 C CA . ASP A 1 79 ? 4.504 -2.673 30.011 1.00 93.50 79 ASP A CA 1
ATOM 623 C C . ASP A 1 79 ? 4.729 -4.186 30.131 1.00 93.50 79 ASP A C 1
ATOM 625 O O . ASP A 1 79 ? 4.395 -4.820 31.127 1.00 93.50 79 ASP A O 1
ATOM 629 N N . GLU A 1 80 ? 5.191 -4.774 29.030 1.00 91.44 80 GLU A N 1
ATOM 630 C CA . GLU A 1 80 ? 5.441 -6.205 28.883 1.00 91.44 80 GLU A CA 1
ATOM 631 C C . GLU A 1 80 ? 6.845 -6.408 28.303 1.00 91.44 80 GLU A C 1
ATOM 633 O O . GLU A 1 80 ? 7.277 -5.645 27.427 1.00 91.44 80 GLU A O 1
ATOM 638 N N . ASP A 1 81 ? 7.551 -7.432 28.785 1.00 87.88 81 ASP A N 1
ATOM 639 C CA . ASP A 1 81 ? 8.822 -7.861 28.204 1.00 87.88 81 ASP A CA 1
ATOM 640 C C . ASP A 1 81 ? 8.546 -8.623 26.893 1.00 87.88 81 ASP A C 1
ATOM 642 O O . ASP A 1 81 ? 7.845 -9.637 26.932 1.00 87.88 81 ASP A O 1
ATOM 646 N N . PRO A 1 82 ? 9.060 -8.169 25.731 1.00 85.06 82 PRO A N 1
ATOM 647 C CA . PRO A 1 82 ? 8.870 -8.852 24.453 1.00 85.06 82 PRO A CA 1
ATOM 648 C C . PRO A 1 82 ? 9.223 -10.342 24.466 1.00 85.06 82 PRO A C 1
ATOM 650 O O . PRO A 1 82 ? 8.587 -11.101 23.735 1.00 85.06 82 PRO A O 1
ATOM 653 N N . ASP A 1 83 ? 10.201 -10.755 25.276 1.00 84.00 83 ASP A N 1
ATOM 654 C CA . ASP A 1 83 ? 10.655 -12.147 25.328 1.00 84.00 83 ASP A CA 1
ATOM 655 C C . ASP A 1 83 ? 9.687 -13.051 26.132 1.00 84.00 83 ASP A C 1
ATOM 657 O O . ASP A 1 83 ? 9.678 -14.268 25.935 1.00 84.00 83 ASP A O 1
ATOM 661 N N . ASP A 1 84 ? 8.814 -12.463 26.960 1.00 89.38 84 ASP A N 1
ATOM 662 C CA . ASP A 1 84 ? 7.807 -13.167 27.772 1.00 89.38 84 ASP A CA 1
ATOM 663 C C . ASP A 1 84 ? 6.405 -13.185 27.130 1.00 89.38 84 ASP A C 1
ATOM 665 O O . ASP A 1 84 ? 5.499 -13.887 27.595 1.00 89.38 84 ASP A O 1
ATOM 669 N N . VAL A 1 85 ? 6.187 -12.418 26.056 1.00 88.94 85 VAL A N 1
ATOM 670 C CA . VAL A 1 85 ? 4.879 -12.336 25.396 1.00 88.94 85 VAL A CA 1
ATOM 671 C C . VAL A 1 85 ? 4.651 -13.523 24.466 1.00 88.94 85 VAL A C 1
ATOM 673 O O . VAL A 1 85 ? 5.384 -13.752 23.504 1.00 88.94 85 VAL A O 1
ATOM 676 N N . ASP A 1 86 ? 3.548 -14.241 24.692 1.00 88.06 86 ASP A N 1
ATOM 677 C CA . ASP A 1 86 ? 3.113 -15.321 23.808 1.00 88.06 86 ASP A CA 1
ATOM 678 C C . ASP A 1 86 ? 2.888 -14.809 22.372 1.00 88.06 86 ASP A C 1
ATOM 680 O O . ASP A 1 86 ? 1.960 -14.046 22.090 1.00 88.06 86 ASP A O 1
ATOM 684 N N . ALA A 1 87 ? 3.704 -15.295 21.433 1.00 79.31 87 ALA A N 1
ATOM 685 C CA . ALA A 1 87 ? 3.628 -14.964 20.011 1.00 79.31 87 ALA A CA 1
ATOM 686 C C . ALA A 1 87 ? 2.303 -15.389 19.334 1.00 79.31 87 ALA A C 1
ATOM 688 O O . ALA A 1 87 ? 2.039 -15.004 18.183 1.00 79.31 87 ALA A O 1
ATOM 689 N N . SER A 1 88 ? 1.466 -16.186 20.010 1.00 87.81 88 SER A N 1
ATOM 690 C CA . SER A 1 88 ? 0.109 -16.534 19.580 1.00 87.81 88 SER A CA 1
ATOM 691 C C . SER A 1 88 ? -0.905 -15.402 19.794 1.00 87.81 88 SER A C 1
ATOM 693 O O . SER A 1 88 ? -1.931 -15.370 19.099 1.00 87.81 88 SER A O 1
ATOM 695 N N . ARG A 1 89 ? -0.602 -14.443 20.686 1.00 93.06 89 ARG A N 1
ATOM 696 C CA . ARG A 1 89 ? -1.435 -13.259 20.924 1.00 93.06 89 ARG A CA 1
ATOM 697 C C . ARG A 1 89 ? -1.695 -12.505 19.630 1.00 93.06 89 ARG A C 1
ATOM 699 O O . ARG A 1 89 ? -0.861 -12.464 18.718 1.00 93.06 89 ARG A O 1
ATOM 706 N N . ARG A 1 90 ? -2.888 -11.915 19.555 1.00 93.75 90 ARG A N 1
ATOM 707 C CA . ARG A 1 90 ? -3.390 -11.200 18.370 1.00 93.75 90 ARG A CA 1
ATOM 708 C C . ARG A 1 90 ? -3.570 -9.703 18.576 1.00 93.75 90 ARG A C 1
ATOM 710 O O . ARG A 1 90 ? -3.831 -8.987 17.617 1.00 93.75 90 ARG A O 1
ATOM 717 N N . ASP A 1 91 ? -3.415 -9.261 19.811 1.00 95.25 91 ASP A N 1
ATOM 718 C CA . ASP A 1 91 ? -3.618 -7.905 20.307 1.00 95.25 91 ASP A CA 1
ATOM 719 C C . ASP A 1 91 ? -2.292 -7.167 20.558 1.00 95.25 91 ASP A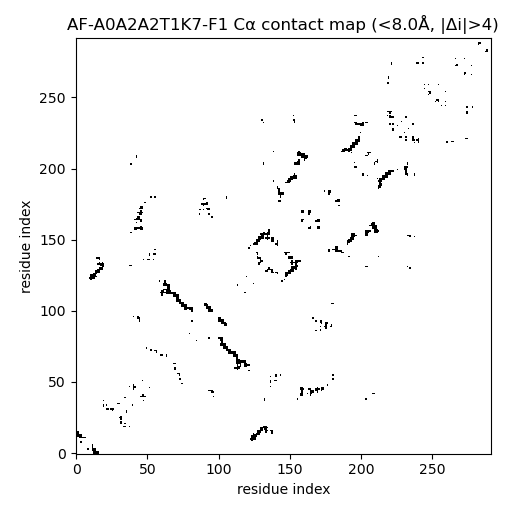 C 1
ATOM 721 O O . ASP A 1 91 ? -2.282 -6.107 21.177 1.00 95.25 91 ASP A O 1
ATOM 725 N N . VAL A 1 92 ? -1.173 -7.725 20.086 1.00 95.12 92 VAL A N 1
ATOM 726 C CA . VAL A 1 92 ? 0.174 -7.181 20.292 1.00 95.12 92 VAL A CA 1
ATOM 727 C C . VAL A 1 92 ? 0.939 -7.022 18.986 1.00 95.12 92 VAL A C 1
ATOM 729 O O . VAL A 1 92 ? 0.755 -7.781 18.036 1.00 95.12 92 VAL A O 1
ATOM 732 N N . ILE A 1 93 ? 1.834 -6.049 18.965 1.00 93.56 93 ILE A N 1
ATOM 733 C CA . ILE A 1 93 ? 2.819 -5.780 17.928 1.00 93.56 93 ILE A CA 1
ATOM 734 C C . ILE A 1 93 ? 4.181 -5.725 18.612 1.00 93.56 93 ILE A C 1
ATOM 736 O O . ILE A 1 93 ? 4.348 -5.036 19.619 1.00 93.56 93 ILE A O 1
ATOM 740 N N . PHE A 1 94 ? 5.135 -6.455 18.054 1.00 89.81 94 PHE A N 1
ATOM 741 C CA . PHE A 1 94 ? 6.529 -6.456 18.463 1.00 89.81 94 PHE A CA 1
ATOM 742 C C . PHE A 1 94 ? 7.264 -5.440 17.596 1.00 89.81 94 PHE A C 1
ATOM 744 O O . PHE A 1 94 ? 7.450 -5.669 16.409 1.00 89.81 94 PHE A O 1
ATOM 751 N N . ASP A 1 95 ? 7.628 -4.311 18.178 1.00 84.62 95 ASP A N 1
ATOM 752 C CA . ASP A 1 95 ? 8.327 -3.218 17.502 1.00 84.62 95 ASP A CA 1
ATOM 753 C C . ASP A 1 95 ? 9.801 -3.290 17.908 1.00 84.62 95 ASP A C 1
ATOM 755 O O . ASP A 1 95 ? 10.131 -3.180 19.101 1.00 84.62 95 ASP A O 1
ATOM 759 N N . ALA A 1 96 ? 10.668 -3.583 16.941 1.00 73.88 96 ALA A N 1
ATOM 760 C CA . ALA A 1 96 ? 12.080 -3.828 17.173 1.00 73.88 96 ALA A CA 1
ATOM 761 C C . ALA A 1 96 ? 12.954 -2.925 16.301 1.00 73.88 96 ALA A C 1
ATOM 763 O O . ALA A 1 96 ? 12.913 -2.969 15.078 1.00 73.88 96 ALA A O 1
ATOM 764 N N . THR A 1 97 ? 13.868 -2.210 16.953 1.00 68.56 97 THR A N 1
ATOM 765 C CA . THR A 1 97 ? 15.017 -1.584 16.288 1.00 68.56 97 THR A CA 1
ATOM 766 C C . THR A 1 97 ? 16.285 -2.388 16.572 1.00 68.56 97 THR A C 1
ATOM 768 O O . THR A 1 97 ? 16.277 -3.329 17.370 1.00 68.56 97 THR A O 1
ATOM 771 N N . GLU A 1 98 ? 17.419 -1.982 15.994 1.00 61.12 98 GLU A N 1
ATOM 772 C CA . GLU A 1 98 ? 18.726 -2.567 16.333 1.00 61.12 98 GLU A CA 1
ATOM 773 C C . GLU A 1 98 ? 19.071 -2.468 17.832 1.00 61.12 98 GLU A C 1
ATOM 775 O O . GLU A 1 98 ? 19.875 -3.254 18.329 1.00 61.12 98 GLU A O 1
ATOM 780 N N . THR A 1 99 ? 18.479 -1.516 18.566 1.00 65.12 99 THR A N 1
ATOM 781 C CA . THR A 1 99 ? 18.908 -1.164 19.933 1.00 65.12 99 THR A CA 1
ATOM 782 C C . THR A 1 99 ? 17.854 -1.379 21.016 1.00 65.12 99 THR A C 1
ATOM 784 O O . THR A 1 99 ? 18.183 -1.318 22.200 1.00 65.12 99 THR A O 1
ATOM 787 N N . TRP A 1 100 ? 16.597 -1.642 20.660 1.00 71.25 100 TRP A N 1
ATOM 788 C CA . TRP A 1 100 ? 15.532 -1.891 21.634 1.00 71.25 100 TRP A CA 1
ATOM 789 C C . TRP A 1 100 ? 14.362 -2.655 21.017 1.00 71.25 100 TRP A C 1
ATOM 791 O O . TRP A 1 100 ? 14.106 -2.559 19.820 1.00 71.25 100 TRP A O 1
ATOM 801 N N . ARG A 1 101 ? 13.621 -3.372 21.869 1.00 81.31 101 ARG A N 1
ATOM 802 C CA . ARG A 1 101 ? 12.378 -4.078 21.531 1.00 81.31 101 ARG A CA 1
ATOM 803 C C . ARG A 1 101 ? 11.255 -3.608 22.446 1.00 81.31 101 ARG A C 1
ATOM 805 O O . ARG A 1 101 ? 11.489 -3.348 23.627 1.00 81.31 101 ARG A O 1
ATOM 812 N N . ARG A 1 102 ? 10.045 -3.468 21.913 1.00 89.19 102 ARG A N 1
ATOM 813 C CA . ARG A 1 102 ? 8.851 -3.060 22.663 1.00 89.19 102 ARG A CA 1
ATOM 814 C C . ARG A 1 102 ? 7.650 -3.878 22.227 1.00 89.19 102 ARG A C 1
ATOM 816 O O . ARG A 1 102 ? 7.518 -4.227 21.059 1.00 89.19 102 ARG A O 1
ATOM 823 N N . VAL A 1 103 ? 6.736 -4.089 23.164 1.00 92.44 103 VAL A N 1
ATOM 824 C CA . VAL A 1 103 ? 5.402 -4.609 22.872 1.00 92.44 103 VAL A CA 1
ATOM 825 C C . VAL A 1 103 ? 4.433 -3.437 22.831 1.00 92.44 103 VAL A C 1
ATOM 827 O O . VAL A 1 103 ? 4.435 -2.567 23.708 1.00 92.44 103 VAL A O 1
ATOM 830 N N . ARG A 1 104 ? 3.633 -3.362 21.773 1.00 94.81 104 ARG A N 1
ATOM 831 C CA . ARG A 1 104 ? 2.650 -2.300 21.547 1.00 94.81 104 ARG A CA 1
ATOM 832 C C . ARG A 1 104 ? 1.305 -2.921 21.189 1.00 94.81 104 ARG A C 1
ATOM 834 O O . ARG A 1 104 ? 1.243 -4.045 20.711 1.00 94.81 104 ARG A O 1
ATOM 841 N N . THR A 1 105 ? 0.224 -2.193 21.401 1.00 96.50 105 THR A N 1
ATOM 842 C CA . THR A 1 105 ? -1.122 -2.558 20.950 1.00 96.50 105 THR A CA 1
ATOM 843 C C . THR A 1 105 ? -1.756 -1.379 20.227 1.00 96.50 105 THR A C 1
ATOM 845 O O . THR A 1 105 ? -1.276 -0.248 20.337 1.00 96.50 105 THR A O 1
ATOM 848 N N . ILE A 1 106 ? -2.826 -1.631 19.481 1.00 97.00 106 ILE A N 1
ATOM 849 C CA . ILE A 1 106 ? -3.595 -0.574 18.830 1.00 97.00 106 ILE A CA 1
ATOM 850 C C . ILE A 1 106 ? -4.773 -0.205 19.716 1.00 97.00 106 ILE A C 1
ATOM 852 O O . ILE A 1 106 ? -5.613 -1.039 20.044 1.00 97.00 106 ILE A O 1
ATOM 856 N N . VAL A 1 107 ? -4.862 1.078 20.043 1.00 96.12 107 VAL A N 1
ATOM 857 C CA . VAL A 1 107 ? -5.975 1.647 20.799 1.00 96.12 107 VAL A CA 1
ATOM 858 C C . VAL A 1 107 ? -6.731 2.666 19.962 1.00 96.12 107 VAL A C 1
ATOM 860 O O . VAL A 1 107 ? -6.192 3.260 19.024 1.00 96.12 107 VAL A O 1
ATOM 863 N N . ASP A 1 108 ? -7.987 2.889 20.338 1.00 94.69 108 ASP A N 1
ATOM 864 C CA . ASP A 1 108 ? -8.706 4.092 19.941 1.00 94.69 108 ASP A CA 1
ATOM 865 C C . ASP A 1 108 ? -8.109 5.296 20.673 1.00 94.69 108 ASP A C 1
ATOM 867 O O . ASP A 1 108 ? -8.061 5.335 21.902 1.00 94.69 108 ASP A O 1
ATOM 871 N N . SER A 1 109 ? -7.664 6.275 19.900 1.00 86.94 109 SER A N 1
ATOM 872 C CA . SER A 1 109 ? -7.014 7.489 20.374 1.00 86.94 109 SER A CA 1
ATOM 873 C C . SER A 1 109 ? -7.979 8.678 20.384 1.00 86.94 109 SER A C 1
ATOM 875 O O . SER A 1 109 ? -9.199 8.533 20.500 1.00 86.94 109 SER A O 1
ATOM 877 N N . THR A 1 110 ? -7.423 9.881 20.254 1.00 86.44 110 THR A N 1
ATOM 878 C CA . THR A 1 110 ? -8.162 11.126 20.074 1.00 86.44 110 THR A CA 1
ATOM 879 C C . THR A 1 110 ? -9.121 11.070 18.883 1.00 86.44 110 THR A C 1
ATOM 881 O O . THR A 1 110 ? -8.958 10.318 17.915 1.00 86.44 110 THR A O 1
ATOM 884 N N . PHE A 1 111 ? -10.152 11.909 18.962 1.00 89.94 111 PHE A N 1
ATOM 885 C CA . PHE A 1 111 ? -11.023 12.153 17.827 1.00 89.94 111 PHE A CA 1
ATOM 886 C C . PHE A 1 111 ? -10.296 12.995 16.780 1.00 89.94 111 PHE A C 1
ATOM 888 O O . PHE A 1 111 ? -9.669 14.006 17.099 1.00 89.94 111 PHE A O 1
ATOM 895 N N . SER A 1 112 ? -10.446 12.597 15.524 1.00 92.88 112 SER A N 1
ATOM 896 C CA . SER A 1 112 ? -10.138 13.420 14.360 1.00 92.88 112 SER A CA 1
ATOM 897 C C . SER A 1 112 ? -11.419 13.686 13.581 1.00 92.88 112 SER A C 1
ATOM 899 O O . SER A 1 112 ? -12.480 13.163 13.919 1.00 92.88 112 SER A O 1
ATOM 901 N N . GLN A 1 113 ? -11.338 14.535 12.562 1.00 94.50 113 GLN A N 1
ATOM 902 C CA . GLN A 1 113 ? -12.489 14.932 11.764 1.00 94.50 113 GLN A CA 1
ATOM 903 C C . GLN A 1 113 ? -12.343 14.508 10.311 1.00 94.50 113 GLN A C 1
ATOM 905 O O . GLN A 1 113 ? -11.257 14.595 9.720 1.00 94.50 113 GLN A O 1
ATOM 910 N N . GLY A 1 114 ? -13.473 14.111 9.732 1.00 95.25 114 GLY A N 1
ATOM 911 C CA . GLY A 1 114 ? -13.616 13.975 8.294 1.00 95.25 114 GLY A CA 1
ATOM 912 C C . GLY A 1 114 ? -13.307 15.286 7.574 1.00 95.25 114 GLY A C 1
ATOM 913 O O . GLY A 1 114 ? -13.459 16.378 8.135 1.00 95.25 114 GLY A O 1
ATOM 914 N N . VAL A 1 115 ? -12.852 15.187 6.325 1.00 94.62 115 VAL A N 1
ATOM 915 C CA . VAL A 1 115 ? -12.370 16.353 5.553 1.00 94.62 115 VAL A CA 1
ATOM 916 C C . VAL A 1 115 ? -13.123 16.608 4.256 1.00 94.62 115 VAL A C 1
ATOM 918 O O . VAL A 1 115 ? -12.993 17.694 3.694 1.00 94.62 115 VAL A O 1
ATOM 921 N N . LEU A 1 116 ? -13.904 15.641 3.777 1.00 93.44 116 LEU A N 1
ATOM 922 C CA . LEU A 1 116 ? -14.599 15.740 2.499 1.00 93.44 116 LEU A CA 1
ATOM 923 C C . LEU A 1 116 ? -16.068 16.105 2.711 1.00 93.44 116 LEU A C 1
ATOM 925 O O . LEU A 1 116 ? -16.756 15.489 3.522 1.00 93.44 116 LEU A O 1
ATOM 929 N N . GLU A 1 117 ? -16.553 17.094 1.956 1.00 94.88 117 GLU A N 1
ATOM 930 C CA . GLU A 1 117 ? -17.987 17.436 1.912 1.00 94.88 117 GLU A CA 1
ATOM 931 C C . GLU A 1 117 ? -18.814 16.243 1.411 1.00 94.88 117 GLU A C 1
ATOM 933 O O . GLU A 1 117 ? -19.900 15.964 1.908 1.00 94.88 117 GLU A O 1
ATOM 938 N N . GLN A 1 118 ? -18.261 15.517 0.437 1.00 93.25 118 GLN A N 1
ATOM 939 C CA . GLN A 1 118 ? -18.773 14.246 -0.058 1.00 93.25 118 GLN A CA 1
ATOM 940 C C . GLN A 1 118 ? -17.768 13.157 0.329 1.00 93.25 118 GLN A C 1
ATOM 942 O O . GLN A 1 118 ? -16.757 13.007 -0.365 1.00 93.25 118 GLN A O 1
ATOM 947 N N . PRO A 1 119 ? -17.977 12.460 1.457 1.00 94.94 119 PRO A N 1
ATOM 948 C CA . PRO A 1 119 ? -17.110 11.360 1.849 1.00 94.94 119 PRO A CA 1
ATOM 949 C C . PRO A 1 119 ? -17.101 10.250 0.799 1.00 94.94 119 PRO A C 1
ATOM 951 O O . PRO A 1 119 ? -18.071 10.053 0.067 1.00 94.94 119 PRO A O 1
ATOM 954 N N . VAL A 1 120 ? -15.973 9.550 0.729 1.00 94.38 120 VAL A N 1
ATOM 955 C CA . VAL A 1 120 ? -15.746 8.458 -0.217 1.00 94.38 120 VAL A CA 1
ATOM 956 C C . VAL A 1 120 ? -15.904 7.140 0.514 1.00 94.38 120 VAL A C 1
ATOM 958 O O . VAL A 1 120 ? -15.138 6.837 1.429 1.00 94.38 120 VAL A O 1
ATOM 961 N N . ASP A 1 121 ? -16.886 6.353 0.090 1.00 92.19 121 ASP A N 1
ATOM 962 C CA . ASP A 1 121 ? -17.035 4.984 0.562 1.00 92.19 121 ASP A CA 1
ATOM 963 C C . ASP A 1 121 ? -15.974 4.086 -0.092 1.00 92.19 121 ASP A C 1
ATOM 965 O O . ASP A 1 121 ? -15.624 4.259 -1.262 1.00 92.19 121 ASP A O 1
ATOM 969 N N . VAL A 1 122 ? -15.467 3.104 0.654 1.00 91.12 122 VAL A N 1
ATOM 970 C CA . VAL A 1 122 ? -14.461 2.150 0.159 1.00 91.12 122 VAL A CA 1
ATOM 971 C C . VAL A 1 122 ? -14.944 1.426 -1.100 1.00 91.12 122 VAL A C 1
ATOM 973 O O . VAL A 1 122 ? -14.146 1.180 -1.998 1.00 91.12 122 VAL A O 1
ATOM 976 N N . SER A 1 123 ? -16.246 1.149 -1.221 1.00 93.00 123 SER A N 1
ATOM 977 C CA . SER A 1 123 ? -16.838 0.532 -2.413 1.00 93.00 123 SER A CA 1
ATOM 978 C C . SER A 1 123 ? -16.715 1.381 -3.680 1.00 93.00 123 SER A C 1
ATOM 980 O O . SER A 1 123 ? -16.827 0.826 -4.769 1.00 93.00 123 SER A O 1
ATOM 982 N N . GLN A 1 124 ? -16.455 2.690 -3.561 1.00 95.00 124 GLN A N 1
ATOM 983 C CA . GLN A 1 124 ? -16.215 3.613 -4.678 1.00 95.00 124 GLN A CA 1
ATOM 984 C C . GLN A 1 124 ? -14.733 3.690 -5.078 1.00 95.00 124 GLN A C 1
ATOM 986 O O . GLN A 1 124 ? -14.378 4.386 -6.035 1.00 95.00 124 GLN A O 1
ATOM 991 N N . ILE A 1 125 ? -13.852 3.018 -4.340 1.00 96.44 125 ILE A N 1
ATOM 992 C CA . ILE A 1 125 ? -12.420 2.979 -4.607 1.00 96.44 125 ILE A CA 1
ATOM 993 C C . ILE A 1 125 ? -12.127 1.693 -5.380 1.00 96.44 125 ILE A C 1
ATOM 995 O O . ILE A 1 125 ? -12.473 0.601 -4.947 1.00 96.44 125 ILE A O 1
ATOM 999 N N . MET A 1 126 ? -11.496 1.836 -6.542 1.00 95.56 126 MET A N 1
ATOM 1000 C CA . MET A 1 126 ? -11.093 0.716 -7.393 1.00 95.56 126 MET A CA 1
ATOM 1001 C C . MET A 1 126 ? -9.883 -0.005 -6.802 1.00 95.56 126 MET A C 1
ATOM 1003 O O . MET A 1 126 ? -9.835 -1.228 -6.711 1.00 95.56 126 MET A O 1
ATOM 1007 N N . GLY A 1 127 ? -8.899 0.770 -6.356 1.00 96.38 127 GLY A N 1
ATOM 1008 C CA . GLY A 1 127 ? -7.665 0.21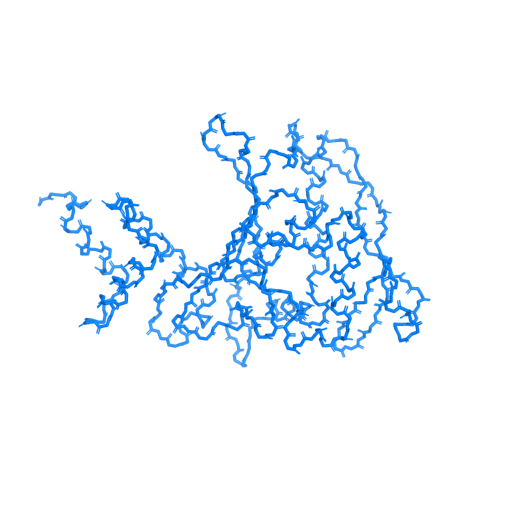4 -5.842 1.00 96.38 127 GLY A CA 1
ATOM 1009 C C . GLY A 1 127 ? -6.669 1.261 -5.384 1.00 96.38 127 GLY A C 1
ATOM 1010 O O . GLY A 1 127 ? -6.964 2.463 -5.315 1.00 96.38 127 GLY A O 1
ATOM 1011 N N . ALA A 1 128 ? -5.471 0.779 -5.083 1.00 97.00 128 ALA A N 1
ATOM 1012 C CA . ALA A 1 128 ? -4.326 1.586 -4.728 1.00 97.00 128 ALA A CA 1
ATOM 1013 C C . ALA A 1 128 ? -3.161 1.389 -5.691 1.00 97.00 128 ALA A C 1
ATOM 1015 O O . ALA A 1 128 ? -2.942 0.313 -6.245 1.00 97.00 128 ALA A O 1
ATOM 1016 N N . VAL A 1 129 ? -2.385 2.452 -5.853 1.00 95.75 129 VAL A N 1
ATOM 1017 C CA . VAL A 1 129 ? -1.148 2.429 -6.626 1.00 95.75 129 VAL A CA 1
ATOM 1018 C C . VAL A 1 129 ? -0.019 3.039 -5.821 1.00 95.75 129 VAL A C 1
ATOM 1020 O O . VAL A 1 129 ? -0.250 3.943 -5.016 1.00 95.75 129 VAL A O 1
ATOM 1023 N N . GLY A 1 130 ? 1.206 2.580 -6.039 1.00 92.12 130 GLY A N 1
ATOM 1024 C CA . GLY A 1 130 ? 2.353 3.170 -5.362 1.00 92.12 130 GLY A CA 1
ATOM 1025 C C . GLY A 1 130 ? 3.688 2.601 -5.811 1.00 92.12 130 GLY A C 1
ATOM 1026 O O . GLY A 1 130 ? 3.767 1.495 -6.349 1.00 92.12 130 GLY A O 1
ATOM 1027 N N . HIS A 1 131 ? 4.739 3.382 -5.570 1.00 87.94 131 HIS A N 1
ATOM 1028 C CA . HIS A 1 131 ? 6.124 3.023 -5.867 1.00 87.94 131 HIS A CA 1
ATOM 1029 C C . HIS A 1 131 ? 6.927 2.778 -4.587 1.00 87.94 131 HIS A C 1
ATOM 1031 O O . HIS A 1 131 ? 6.669 3.450 -3.589 1.00 87.94 131 HIS A O 1
ATOM 1037 N N . SER A 1 132 ? 7.878 1.835 -4.592 1.00 85.56 132 SER A N 1
ATOM 1038 C CA . SER A 1 132 ? 8.746 1.549 -3.435 1.00 85.56 132 SER A CA 1
ATOM 1039 C C . SER A 1 132 ? 7.939 1.242 -2.161 1.00 85.56 132 SER A C 1
ATOM 1041 O O . SER A 1 132 ? 7.083 0.348 -2.175 1.00 85.56 132 SER A O 1
ATOM 1043 N N . LEU A 1 133 ? 8.135 1.998 -1.075 1.00 86.12 133 LEU A N 1
ATOM 1044 C CA . LEU A 1 133 ? 7.298 1.935 0.128 1.00 86.12 133 LEU A CA 1
ATOM 1045 C C . LEU A 1 133 ? 5.808 2.178 -0.175 1.00 86.12 133 LEU A C 1
ATOM 1047 O O . LEU A 1 133 ? 4.933 1.520 0.382 1.00 86.12 133 LEU A O 1
ATOM 1051 N N . GLY A 1 134 ? 5.495 3.071 -1.111 1.00 89.94 134 GLY A N 1
ATOM 1052 C CA . GLY A 1 134 ? 4.125 3.312 -1.554 1.00 89.94 134 GLY A CA 1
ATOM 1053 C C . GLY A 1 134 ? 3.497 2.066 -2.179 1.00 89.94 134 GLY A C 1
ATOM 1054 O O . GLY A 1 134 ? 2.303 1.840 -2.020 1.00 89.94 134 GLY A O 1
ATOM 1055 N N . GLY A 1 135 ? 4.292 1.216 -2.840 1.00 91.88 135 GLY A N 1
ATOM 1056 C CA . GLY A 1 135 ? 3.839 -0.076 -3.363 1.00 91.88 135 GLY A CA 1
ATOM 1057 C C . GLY A 1 135 ? 3.549 -1.097 -2.256 1.00 91.88 135 GLY A C 1
ATOM 1058 O O . GLY A 1 135 ? 2.539 -1.803 -2.313 1.00 91.88 135 GLY A O 1
ATOM 1059 N N . HIS A 1 136 ? 4.380 -1.123 -1.208 1.00 92.31 136 HIS A N 1
ATOM 1060 C CA . HIS A 1 136 ? 4.133 -1.919 0.001 1.00 92.31 136 HIS A CA 1
ATOM 1061 C C . HIS A 1 136 ? 2.817 -1.515 0.676 1.00 92.31 136 HIS A C 1
ATOM 1063 O O . HIS A 1 136 ? 1.970 -2.357 0.973 1.00 92.31 136 HIS A O 1
ATOM 1069 N N . LEU A 1 137 ? 2.609 -0.210 0.852 1.00 94.31 137 LEU A N 1
ATOM 1070 C CA . LEU A 1 137 ? 1.403 0.351 1.455 1.00 94.31 137 LEU A CA 1
ATOM 1071 C C . LEU A 1 137 ? 0.160 0.162 0.574 1.00 94.31 137 LEU A C 1
ATOM 1073 O O . LEU A 1 137 ? -0.906 -0.176 1.088 1.00 94.31 137 LEU A O 1
ATOM 1077 N N . ALA A 1 138 ? 0.286 0.306 -0.749 1.00 96.00 138 ALA A N 1
ATOM 1078 C CA . ALA A 1 138 ? -0.788 -0.008 -1.691 1.00 96.00 138 ALA A CA 1
ATOM 1079 C C . ALA A 1 138 ? -1.214 -1.477 -1.571 1.00 96.00 138 ALA A C 1
ATOM 1081 O O . ALA A 1 138 ? -2.405 -1.776 -1.518 1.00 96.00 138 ALA A O 1
ATOM 1082 N N . THR A 1 139 ? -0.245 -2.386 -1.430 1.00 95.19 139 THR A N 1
ATOM 1083 C CA . THR A 1 139 ? -0.524 -3.792 -1.134 1.00 95.19 139 THR A CA 1
ATOM 1084 C C . THR A 1 139 ? -1.217 -3.960 0.216 1.00 95.19 139 THR A C 1
ATOM 1086 O O . THR A 1 139 ? -2.243 -4.636 0.288 1.00 95.19 139 THR A O 1
ATOM 1089 N N . ALA A 1 140 ? -0.701 -3.348 1.286 1.00 95.56 140 ALA A N 1
ATOM 1090 C CA . ALA A 1 140 ? -1.289 -3.443 2.622 1.00 95.56 140 ALA A CA 1
ATOM 1091 C C . ALA A 1 140 ? -2.760 -2.986 2.637 1.00 95.56 140 ALA A C 1
ATOM 1093 O O . ALA A 1 140 ? -3.597 -3.600 3.304 1.00 95.56 140 ALA A O 1
ATOM 1094 N N . LEU A 1 141 ? -3.104 -1.971 1.837 1.00 96.31 141 LEU A N 1
ATOM 1095 C CA . LEU A 1 141 ? -4.471 -1.473 1.715 1.00 96.31 141 LEU A CA 1
ATOM 1096 C C . LEU A 1 141 ? -5.465 -2.551 1.261 1.00 96.31 141 LEU A C 1
ATOM 1098 O O . LEU A 1 141 ? -6.584 -2.583 1.766 1.00 96.31 141 LEU A O 1
ATOM 1102 N N . THR A 1 142 ? -5.055 -3.471 0.381 1.00 95.62 142 THR A N 1
ATOM 1103 C CA . THR A 1 142 ? -5.921 -4.567 -0.103 1.00 95.62 142 THR A CA 1
ATOM 1104 C C . THR A 1 142 ? -6.319 -5.549 1.000 1.00 95.62 142 THR A C 1
ATOM 1106 O O . THR A 1 142 ? -7.381 -6.164 0.923 1.00 95.62 142 THR A O 1
ATOM 1109 N N . ARG A 1 143 ? -5.505 -5.674 2.059 1.00 94.69 143 ARG A N 1
ATOM 1110 C CA . ARG A 1 143 ? -5.851 -6.463 3.251 1.00 94.69 143 ARG A CA 1
ATOM 1111 C C . ARG A 1 143 ? -6.654 -5.685 4.272 1.00 94.69 143 ARG A C 1
ATOM 1113 O O . ARG A 1 143 ? -7.511 -6.278 4.919 1.00 94.69 143 ARG A O 1
ATOM 1120 N N . LEU A 1 144 ? -6.390 -4.389 4.438 1.00 96.75 144 LEU A N 1
ATOM 1121 C CA . LEU A 1 144 ? -7.205 -3.532 5.308 1.00 96.75 144 LEU A CA 1
ATOM 1122 C C . LEU A 1 144 ? -8.636 -3.401 4.775 1.00 96.75 144 LEU A C 1
ATOM 1124 O O . LEU A 1 144 ? -9.587 -3.405 5.548 1.00 96.75 144 LEU A O 1
ATOM 1128 N N . PHE A 1 145 ? -8.776 -3.319 3.454 1.00 95.88 145 PHE A N 1
ATOM 1129 C CA . PHE A 1 145 ? -10.035 -3.083 2.763 1.00 95.88 145 PHE A CA 1
ATOM 1130 C C . PHE A 1 145 ? -10.192 -4.104 1.625 1.00 95.88 145 PHE A C 1
ATOM 1132 O O . PHE A 1 145 ? -9.887 -3.801 0.467 1.00 95.88 145 PHE A O 1
ATOM 1139 N N . PRO A 1 146 ? -10.635 -5.338 1.938 1.00 92.06 146 PRO A N 1
ATOM 1140 C CA . PRO A 1 146 ? -10.821 -6.376 0.930 1.00 92.06 146 PRO A CA 1
ATOM 1141 C C . PRO A 1 146 ? -11.808 -5.934 -0.149 1.00 92.06 146 PRO A C 1
ATOM 1143 O O . PRO A 1 146 ? -12.880 -5.404 0.137 1.00 92.06 146 PRO A O 1
ATOM 1146 N N . GLY A 1 147 ? -11.440 -6.167 -1.407 1.00 90.12 147 GLY A N 1
ATOM 1147 C CA . GLY A 1 147 ? -12.182 -5.657 -2.558 1.00 90.12 147 GLY A CA 1
ATOM 1148 C C . GLY A 1 147 ? -11.297 -4.831 -3.477 1.00 90.12 147 GLY A C 1
ATOM 1149 O O . GLY A 1 147 ? -11.390 -5.021 -4.688 1.00 90.12 147 GLY A O 1
ATOM 1150 N N . LEU A 1 148 ? -10.413 -4.021 -2.887 1.00 95.44 148 LEU A N 1
ATOM 1151 C CA . LEU A 1 148 ? -9.478 -3.152 -3.597 1.00 95.44 148 LEU A CA 1
ATOM 1152 C C . LEU A 1 148 ? -8.425 -3.942 -4.376 1.00 95.44 148 LEU A C 1
ATOM 1154 O O . LEU A 1 148 ? -7.926 -4.966 -3.906 1.00 95.44 148 LEU A O 1
ATOM 1158 N N . GLU A 1 149 ? -8.055 -3.408 -5.534 1.00 96.00 149 GLU A N 1
ATOM 1159 C CA . GLU A 1 149 ? -6.907 -3.860 -6.320 1.00 96.00 149 GLU A CA 1
ATOM 1160 C C . GLU A 1 149 ? -5.627 -3.110 -5.928 1.00 96.00 149 GLU A C 1
ATOM 1162 O O . GLU A 1 149 ? -5.679 -2.009 -5.371 1.00 96.00 149 GLU A O 1
ATOM 1167 N N . ALA A 1 150 ? -4.464 -3.689 -6.233 1.00 96.31 150 ALA A N 1
ATOM 1168 C CA . ALA A 1 150 ? -3.177 -3.014 -6.103 1.00 96.31 150 ALA A CA 1
ATOM 1169 C C . ALA A 1 150 ? -2.349 -3.111 -7.385 1.00 96.31 150 ALA A C 1
ATOM 1171 O O . ALA A 1 150 ? -2.110 -4.198 -7.912 1.00 96.31 150 ALA A O 1
ATOM 1172 N N . THR A 1 151 ? -1.837 -1.966 -7.836 1.00 95.25 151 THR A N 1
ATOM 1173 C CA . THR A 1 151 ? -0.787 -1.899 -8.858 1.00 95.25 151 THR A CA 1
ATOM 1174 C C . THR A 1 151 ? 0.452 -1.253 -8.264 1.00 95.25 151 THR A C 1
ATOM 1176 O O . THR A 1 151 ? 0.439 -0.073 -7.911 1.00 95.25 151 THR A O 1
ATOM 1179 N N . THR A 1 152 ? 1.536 -2.011 -8.147 1.00 93.44 152 THR A N 1
ATOM 1180 C CA . THR A 1 152 ? 2.784 -1.508 -7.565 1.00 93.44 152 THR A CA 1
ATOM 1181 C C . THR A 1 152 ? 3.861 -1.344 -8.629 1.00 93.44 152 THR A C 1
ATOM 1183 O O . THR A 1 152 ? 3.882 -2.063 -9.626 1.00 93.44 152 THR A O 1
ATOM 1186 N N . ILE A 1 153 ? 4.748 -0.372 -8.423 1.00 89.44 153 ILE A N 1
ATOM 1187 C CA . ILE A 1 153 ? 5.912 -0.116 -9.276 1.00 89.44 153 ILE A CA 1
ATOM 1188 C C . ILE A 1 153 ? 7.140 -0.204 -8.382 1.00 89.44 153 ILE A C 1
ATOM 1190 O O . ILE A 1 153 ? 7.272 0.587 -7.455 1.00 89.44 153 ILE A O 1
ATOM 1194 N N . ASN A 1 154 ? 8.030 -1.160 -8.615 1.00 85.38 154 ASN A N 1
ATOM 1195 C CA . ASN A 1 154 ? 9.173 -1.417 -7.737 1.00 85.38 154 ASN A CA 1
ATOM 1196 C C . ASN A 1 154 ? 8.775 -1.453 -6.239 1.00 85.38 154 ASN A C 1
ATOM 1198 O O . ASN A 1 154 ? 9.429 -0.849 -5.391 1.00 85.38 154 ASN A O 1
ATOM 1202 N N . GLY A 1 155 ? 7.623 -2.053 -5.915 1.00 87.62 155 GLY A N 1
ATOM 1203 C CA . GLY A 1 155 ? 7.054 -2.024 -4.566 1.00 87.62 155 GLY A CA 1
ATOM 1204 C C . GLY A 1 155 ? 7.740 -3.000 -3.607 1.00 87.62 155 GLY A C 1
ATOM 1205 O O . GLY A 1 155 ? 7.919 -4.167 -3.944 1.00 87.62 155 GLY A O 1
ATOM 1206 N N . ALA A 1 156 ? 8.053 -2.580 -2.379 1.00 84.88 156 ALA A N 1
ATOM 1207 C CA . ALA A 1 156 ? 8.607 -3.503 -1.384 1.00 84.88 156 ALA A CA 1
ATOM 1208 C C . ALA A 1 156 ? 7.579 -4.579 -0.969 1.00 84.88 156 ALA A C 1
ATOM 1210 O O . ALA A 1 156 ? 6.394 -4.298 -0.778 1.00 84.88 156 ALA A O 1
ATOM 1211 N N . GLY A 1 157 ? 8.030 -5.826 -0.810 1.00 85.94 157 GLY A N 1
ATOM 1212 C CA . GLY A 1 157 ? 7.212 -6.919 -0.267 1.00 85.94 157 GLY A CA 1
ATOM 1213 C C . GLY A 1 157 ? 7.112 -6.891 1.266 1.00 85.94 157 GLY A C 1
ATOM 1214 O O . GLY A 1 157 ? 7.530 -5.936 1.908 1.00 85.94 157 GLY A O 1
ATOM 1215 N N . PHE A 1 158 ? 6.603 -7.965 1.870 1.00 86.69 158 PHE A N 1
ATOM 1216 C CA . PHE A 1 158 ? 6.594 -8.178 3.332 1.00 86.69 158 PHE A CA 1
ATOM 1217 C C . PHE A 1 158 ? 7.742 -9.108 3.732 1.00 86.69 158 PHE A C 1
ATOM 1219 O O . PHE A 1 158 ? 8.120 -9.950 2.914 1.00 86.69 158 PHE A O 1
ATOM 1226 N N . ALA A 1 159 ? 8.267 -9.052 4.966 1.00 81.06 159 ALA A N 1
ATOM 1227 C CA . ALA A 1 159 ? 9.337 -9.972 5.412 1.00 81.06 159 ALA A CA 1
ATOM 1228 C C . ALA A 1 159 ? 8.824 -11.398 5.702 1.00 81.06 159 ALA A C 1
ATOM 1230 O O . ALA A 1 159 ? 8.840 -11.923 6.818 1.00 81.06 159 ALA A O 1
ATOM 1231 N N . LEU A 1 160 ? 8.325 -12.034 4.646 1.00 72.44 160 LEU A N 1
ATOM 1232 C CA . LEU A 1 160 ? 7.860 -13.414 4.583 1.00 72.44 160 LEU A CA 1
ATOM 1233 C C . LEU A 1 160 ? 8.798 -14.292 3.736 1.00 72.44 160 LEU A C 1
ATOM 1235 O O . LEU A 1 160 ? 8.482 -15.465 3.519 1.00 72.44 160 LEU A O 1
ATOM 1239 N N . GLY A 1 161 ? 9.911 -13.730 3.249 1.00 61.34 161 GLY A N 1
ATOM 1240 C CA . GLY A 1 161 ? 10.944 -14.421 2.481 1.00 61.34 161 GLY A CA 1
ATOM 1241 C C . GLY A 1 161 ? 11.851 -15.307 3.348 1.00 61.34 161 GLY A C 1
ATOM 1242 O O . GLY A 1 161 ? 11.435 -15.854 4.372 1.00 61.34 161 GLY A O 1
ATOM 1243 N N . ILE A 1 162 ? 13.111 -15.464 2.932 1.00 53.31 162 ILE A N 1
ATOM 1244 C CA . ILE A 1 162 ? 14.140 -16.238 3.645 1.00 53.31 162 ILE A CA 1
ATOM 1245 C C . ILE A 1 162 ? 14.444 -15.649 5.027 1.00 53.31 162 ILE A C 1
ATOM 1247 O O . ILE A 1 162 ? 14.762 -16.396 5.949 1.00 53.31 162 ILE A O 1
ATOM 1251 N N . PHE A 1 163 ? 14.269 -14.335 5.191 1.00 54.50 163 PHE A N 1
ATOM 1252 C CA . PHE A 1 163 ? 14.259 -13.676 6.490 1.00 54.50 163 PHE A CA 1
ATOM 1253 C C . PHE A 1 163 ? 12.809 -13.522 6.942 1.00 54.50 163 PHE A C 1
ATOM 1255 O O . PHE A 1 163 ? 12.008 -12.828 6.321 1.00 54.50 163 PHE A O 1
ATOM 1262 N N . LYS A 1 164 ? 12.461 -14.199 8.036 1.00 55.31 164 LYS A N 1
ATOM 1263 C CA . LYS A 1 164 ? 11.126 -14.179 8.653 1.00 55.31 164 LYS A CA 1
ATOM 1264 C C . LYS A 1 164 ? 10.941 -12.941 9.552 1.00 55.31 164 LYS A C 1
ATOM 1266 O O . LYS A 1 164 ? 10.302 -13.052 10.597 1.00 55.31 164 LYS A O 1
ATOM 1271 N N . GLY A 1 165 ? 11.540 -11.814 9.165 1.00 55.41 165 GLY A N 1
ATOM 1272 C CA . GLY A 1 165 ? 11.876 -10.695 10.045 1.00 55.41 165 GLY A CA 1
ATOM 1273 C C . GLY A 1 165 ? 13.170 -10.947 10.819 1.00 55.41 165 GLY A C 1
ATOM 1274 O O . GLY A 1 165 ? 13.340 -12.033 11.375 1.00 55.41 165 GLY A O 1
ATOM 1275 N N . LEU A 1 166 ? 14.074 -9.966 10.883 1.00 53.00 166 LEU A N 1
ATOM 1276 C CA . LEU A 1 166 ? 15.263 -10.036 11.754 1.00 53.00 166 LEU A CA 1
ATOM 1277 C C . LEU A 1 166 ? 14.879 -10.055 13.247 1.00 53.00 166 LEU A C 1
ATOM 1279 O O . LEU A 1 166 ? 15.612 -10.620 14.055 1.00 53.00 166 LEU A O 1
ATOM 1283 N N . SER A 1 167 ? 13.700 -9.528 13.603 1.00 59.50 167 SER A N 1
ATOM 1284 C CA . SER A 1 167 ? 13.126 -9.630 14.954 1.00 59.50 167 SER A CA 1
ATOM 1285 C C . SER A 1 167 ? 12.606 -11.029 15.308 1.00 59.50 167 SER A C 1
ATOM 1287 O O . SER A 1 167 ? 12.392 -11.317 16.478 1.00 59.50 167 SER A O 1
ATOM 1289 N N . GLY A 1 168 ? 12.354 -11.898 14.319 1.00 72.12 168 GLY A N 1
ATOM 1290 C CA . GLY A 1 168 ? 11.646 -13.171 14.507 1.00 72.12 168 GLY A CA 1
ATOM 1291 C C . GLY A 1 168 ? 10.115 -13.054 14.599 1.00 72.12 168 GLY A C 1
ATOM 1292 O O . GLY A 1 168 ? 9.428 -14.077 14.556 1.00 72.12 168 GLY A O 1
ATOM 1293 N N . HIS A 1 169 ? 9.562 -11.835 14.642 1.00 81.50 169 HIS A N 1
ATOM 1294 C CA . HIS A 1 169 ? 8.132 -11.589 14.870 1.00 81.50 169 HIS A CA 1
ATOM 1295 C C . HIS A 1 169 ? 7.360 -11.104 13.636 1.00 81.50 169 HIS A C 1
ATOM 1297 O O . HIS A 1 169 ? 6.150 -10.907 13.733 1.00 81.50 169 HIS A O 1
ATOM 1303 N N . ALA A 1 170 ? 7.980 -10.997 12.451 1.00 85.25 170 ALA A N 1
ATOM 1304 C CA . ALA A 1 170 ? 7.326 -10.423 11.264 1.00 85.25 170 ALA A CA 1
ATOM 1305 C C . ALA A 1 170 ? 5.964 -11.052 10.937 1.00 85.25 170 ALA A C 1
ATOM 1307 O O . ALA A 1 170 ? 4.990 -10.353 10.668 1.00 85.25 170 ALA A O 1
ATOM 1308 N N . ARG A 1 171 ? 5.850 -12.386 11.008 1.00 86.62 171 ARG A N 1
ATOM 1309 C CA . ARG A 1 171 ? 4.560 -13.064 10.779 1.00 86.62 171 ARG A CA 1
ATOM 1310 C C . ARG A 1 171 ? 3.505 -12.689 11.817 1.00 86.62 171 ARG A C 1
ATOM 1312 O O . ARG A 1 171 ? 2.338 -12.559 11.452 1.00 86.62 171 ARG A O 1
ATOM 1319 N N . ALA A 1 172 ? 3.901 -12.562 13.083 1.00 89.38 172 ALA A N 1
ATOM 1320 C CA . ALA A 1 172 ? 2.999 -12.169 14.156 1.00 89.38 172 ALA A CA 1
ATOM 1321 C C . ALA A 1 172 ? 2.561 -10.713 13.972 1.00 89.38 172 ALA A C 1
ATOM 1323 O O . ALA A 1 172 ? 1.362 -10.463 13.959 1.00 89.38 172 ALA A O 1
ATOM 1324 N N . ASN A 1 173 ? 3.492 -9.797 13.699 1.00 92.19 173 ASN A N 1
ATOM 1325 C CA . ASN A 1 173 ? 3.199 -8.386 13.441 1.00 92.19 173 ASN A CA 1
ATOM 1326 C C . ASN A 1 173 ? 2.252 -8.193 12.265 1.00 92.19 173 ASN A C 1
ATOM 1328 O O . ASN A 1 173 ? 1.209 -7.570 12.426 1.00 92.19 173 ASN A O 1
ATOM 1332 N N . ILE A 1 174 ? 2.559 -8.788 11.109 1.00 92.38 174 ILE A N 1
ATOM 1333 C CA . ILE A 1 174 ? 1.699 -8.721 9.922 1.00 92.38 174 ILE A CA 1
ATOM 1334 C C . ILE A 1 174 ? 0.289 -9.211 10.274 1.00 92.38 174 ILE A C 1
ATOM 1336 O O . ILE A 1 174 ? -0.696 -8.523 10.026 1.00 92.38 174 ILE A O 1
ATOM 1340 N N . ARG A 1 175 ? 0.170 -10.399 10.877 1.00 93.38 175 ARG A N 1
ATOM 1341 C CA . ARG A 1 175 ? -1.126 -10.976 11.258 1.00 93.38 175 ARG A CA 1
ATOM 1342 C C . ARG A 1 175 ? -1.886 -10.079 12.238 1.00 93.38 175 ARG A C 1
ATOM 1344 O O . ARG A 1 175 ? -3.073 -9.841 12.032 1.00 93.38 175 ARG A O 1
ATOM 1351 N N . ASN A 1 176 ? -1.224 -9.630 13.298 1.00 95.75 176 ASN A N 1
ATOM 1352 C CA . ASN A 1 176 ? -1.840 -8.911 14.407 1.00 95.75 176 ASN A CA 1
ATOM 1353 C C . ASN A 1 176 ? -2.225 -7.486 14.006 1.00 95.75 176 ASN A C 1
ATOM 1355 O O . ASN A 1 176 ? -3.318 -7.048 14.343 1.00 95.75 176 ASN A O 1
ATOM 1359 N N . LEU A 1 177 ? -1.385 -6.799 13.225 1.00 96.31 177 LEU A N 1
ATOM 1360 C CA . LEU A 1 177 ? -1.677 -5.465 12.708 1.00 96.31 177 LEU A CA 1
ATOM 1361 C C . LEU A 1 177 ? -2.960 -5.468 11.874 1.00 96.31 177 LEU A C 1
ATOM 1363 O O . LEU A 1 177 ? -3.889 -4.721 12.175 1.00 96.31 177 LEU A O 1
ATOM 1367 N N . PHE A 1 178 ? -3.058 -6.360 10.880 1.00 97.25 178 PHE A N 1
ATOM 1368 C CA . PHE A 1 178 ? -4.282 -6.473 10.085 1.00 97.25 178 PHE A CA 1
ATOM 1369 C C . PHE A 1 178 ? -5.472 -6.924 10.936 1.00 97.25 178 PHE A C 1
ATOM 1371 O O . PHE A 1 178 ? -6.556 -6.377 10.775 1.00 97.25 178 PHE A O 1
ATOM 1378 N N . HIS A 1 179 ? -5.288 -7.856 11.877 1.00 96.81 179 HIS A N 1
ATOM 1379 C CA . HIS A 1 179 ? -6.370 -8.294 12.762 1.00 96.81 179 HIS A CA 1
ATOM 1380 C C . HIS A 1 179 ? -6.935 -7.151 13.619 1.00 96.81 179 HIS A C 1
ATOM 1382 O O . HIS A 1 179 ? -8.148 -6.957 13.651 1.00 96.81 179 HIS A O 1
ATOM 1388 N N . MET A 1 180 ? -6.073 -6.370 14.275 1.00 97.62 180 MET A N 1
ATOM 1389 C CA . MET A 1 180 ? -6.479 -5.254 15.136 1.00 97.62 180 MET A CA 1
ATOM 1390 C C . MET A 1 180 ? -7.104 -4.091 14.358 1.00 97.62 180 MET A C 1
ATOM 1392 O O . MET A 1 180 ? -7.945 -3.371 14.897 1.00 97.62 180 MET A O 1
ATOM 1396 N N . LEU A 1 181 ? -6.721 -3.913 13.091 1.00 97.38 181 LEU A N 1
ATOM 1397 C CA . LEU A 1 181 ? -7.319 -2.927 12.189 1.00 97.38 181 LEU A CA 1
ATOM 1398 C C . LEU A 1 181 ? -8.562 -3.452 11.445 1.00 97.38 181 LEU A C 1
ATOM 1400 O O . LEU A 1 181 ? -9.145 -2.718 10.654 1.00 97.38 181 LEU A O 1
ATOM 1404 N N . GLY A 1 182 ? -8.991 -4.695 11.696 1.00 96.19 182 GLY A N 1
ATOM 1405 C CA . GLY A 1 182 ? -10.188 -5.282 11.080 1.00 96.19 182 GLY A CA 1
ATOM 1406 C C . GLY A 1 182 ? -10.012 -5.758 9.631 1.00 96.19 182 GLY A C 1
ATOM 1407 O O . GLY A 1 182 ? -11.003 -5.988 8.943 1.00 96.19 182 GLY A O 1
ATOM 1408 N N . GLY A 1 183 ? -8.772 -5.909 9.167 1.00 96.12 183 GLY A N 1
ATOM 1409 C CA . GLY A 1 183 ? -8.436 -6.442 7.848 1.00 96.12 183 GLY A CA 1
ATOM 1410 C C . GLY A 1 183 ? -8.496 -7.973 7.754 1.00 96.12 183 GLY A C 1
ATOM 1411 O O . GLY A 1 183 ? -8.759 -8.689 8.724 1.00 96.12 183 GLY A O 1
ATOM 1412 N N . THR A 1 184 ? -8.212 -8.503 6.564 1.00 95.12 184 THR A N 1
ATOM 1413 C CA . THR A 1 184 ? -8.228 -9.947 6.279 1.00 95.12 184 THR A CA 1
ATOM 1414 C C . THR A 1 184 ? -6.948 -10.659 6.721 1.00 95.12 184 THR A C 1
ATOM 1416 O O . THR A 1 184 ? -5.880 -10.060 6.882 1.00 95.12 184 THR A O 1
ATOM 1419 N N . SER A 1 185 ? -7.020 -11.985 6.886 1.00 91.44 185 SER A N 1
ATOM 1420 C CA . SER A 1 185 ? -5.868 -12.832 7.234 1.00 91.44 185 SER A CA 1
ATOM 1421 C C . SER A 1 185 ? -4.920 -13.113 6.063 1.00 91.44 185 SER A C 1
ATOM 1423 O O . SER A 1 185 ? -3.759 -13.441 6.304 1.00 91.44 185 SER A O 1
ATOM 1425 N N . GLU A 1 186 ? -5.389 -12.972 4.823 1.00 90.00 186 GLU A N 1
ATOM 1426 C CA . GLU A 1 186 ? -4.659 -13.341 3.605 1.00 90.00 186 GLU A CA 1
ATOM 1427 C C . GLU A 1 186 ? -4.840 -12.295 2.496 1.00 90.00 186 GLU A C 1
ATOM 1429 O O . GLU A 1 186 ? -5.820 -11.546 2.491 1.00 90.00 186 GLU A O 1
ATOM 1434 N N . TYR A 1 187 ? -3.876 -12.252 1.571 1.00 90.12 187 TYR A N 1
ATOM 1435 C CA . TYR A 1 187 ? -3.952 -11.451 0.348 1.00 90.12 187 TYR A CA 1
ATOM 1436 C C . TYR A 1 187 ? -4.703 -12.215 -0.745 1.00 90.12 187 TYR A C 1
ATOM 1438 O O . TYR A 1 187 ? -4.442 -13.399 -0.956 1.00 90.12 187 TYR A O 1
ATOM 1446 N N . ASP A 1 188 ? -5.547 -11.514 -1.502 1.00 91.81 188 ASP A N 1
ATOM 1447 C CA . ASP A 1 188 ? -6.052 -12.003 -2.785 1.00 91.81 188 ASP A CA 1
ATOM 1448 C C . ASP A 1 188 ? -5.061 -11.617 -3.891 1.00 91.81 188 ASP A C 1
ATOM 1450 O O . ASP A 1 188 ? -5.120 -10.529 -4.463 1.00 91.81 188 ASP A O 1
ATOM 1454 N N . GLY A 1 189 ? -4.119 -12.518 -4.178 1.00 88.25 189 GLY A N 1
ATOM 1455 C CA . GLY A 1 189 ? -3.081 -12.278 -5.181 1.00 88.25 189 GLY A CA 1
ATOM 1456 C C . GLY A 1 189 ? -3.615 -12.066 -6.603 1.00 88.25 189 GLY A C 1
ATOM 1457 O O . GLY A 1 189 ? -2.880 -11.548 -7.436 1.00 88.25 189 GLY A O 1
ATOM 1458 N N . SER A 1 190 ? -4.873 -12.424 -6.893 1.00 91.94 190 SER A N 1
ATOM 1459 C CA . SER A 1 190 ? -5.474 -12.191 -8.215 1.00 91.94 190 SER A CA 1
ATOM 1460 C C . SER A 1 190 ? -5.798 -10.717 -8.480 1.00 91.94 190 SER A C 1
ATOM 1462 O O . SER A 1 190 ? -5.952 -10.320 -9.631 1.00 91.94 190 SER A O 1
ATOM 1464 N N . LYS A 1 191 ? -5.847 -9.892 -7.427 1.00 92.75 191 LYS A N 1
ATOM 1465 C CA . LYS A 1 191 ? -6.152 -8.453 -7.484 1.00 92.75 191 LYS A CA 1
ATOM 1466 C C . LYS A 1 191 ? -4.914 -7.567 -7.482 1.00 92.75 191 LYS A C 1
ATOM 1468 O O . LYS A 1 191 ? -4.979 -6.385 -7.143 1.00 92.75 191 LYS A O 1
ATOM 1473 N N . MET A 1 192 ? -3.761 -8.159 -7.755 1.00 92.81 192 MET A N 1
ATOM 1474 C CA . MET A 1 192 ? -2.479 -7.550 -7.464 1.00 92.81 192 MET A CA 1
ATOM 1475 C C . MET A 1 192 ? -1.515 -7.759 -8.617 1.00 92.81 192 MET A C 1
ATOM 1477 O O . MET A 1 192 ? -1.199 -8.891 -8.984 1.00 92.81 192 MET A O 1
ATOM 1481 N N . VAL A 1 193 ? -1.009 -6.648 -9.140 1.00 93.06 193 VAL A N 1
ATOM 1482 C CA . VAL A 1 193 ? 0.040 -6.634 -10.156 1.00 93.06 193 VAL A CA 1
ATOM 1483 C C . VAL A 1 193 ? 1.212 -5.829 -9.618 1.00 93.06 193 VAL A C 1
ATOM 1485 O O . VAL A 1 193 ? 1.052 -4.674 -9.221 1.00 93.06 193 VAL A O 1
ATOM 1488 N N . ASN A 1 194 ? 2.396 -6.437 -9.593 1.00 91.69 194 ASN A N 1
ATOM 1489 C CA . ASN A 1 194 ? 3.623 -5.768 -9.186 1.00 91.69 194 ASN A CA 1
ATOM 1490 C C . ASN A 1 194 ? 4.560 -5.666 -10.383 1.00 91.69 194 ASN A C 1
ATOM 1492 O O . ASN A 1 194 ? 5.077 -6.680 -10.840 1.00 91.69 194 ASN A O 1
ATOM 1496 N N . TYR A 1 195 ? 4.791 -4.456 -10.875 1.00 90.38 195 TYR A N 1
ATOM 1497 C CA . TYR A 1 195 ? 5.747 -4.205 -11.945 1.00 90.38 195 TYR A CA 1
ATOM 1498 C C . TYR A 1 195 ? 7.131 -3.923 -11.377 1.00 90.38 195 TYR A C 1
ATOM 1500 O O . TYR A 1 195 ? 7.250 -3.180 -10.398 1.00 90.38 195 TYR A O 1
ATOM 1508 N N . TYR A 1 196 ? 8.174 -4.462 -12.006 1.00 86.12 196 TYR A N 1
ATOM 1509 C CA . TYR A 1 196 ? 9.557 -4.167 -11.633 1.00 86.12 196 TYR A 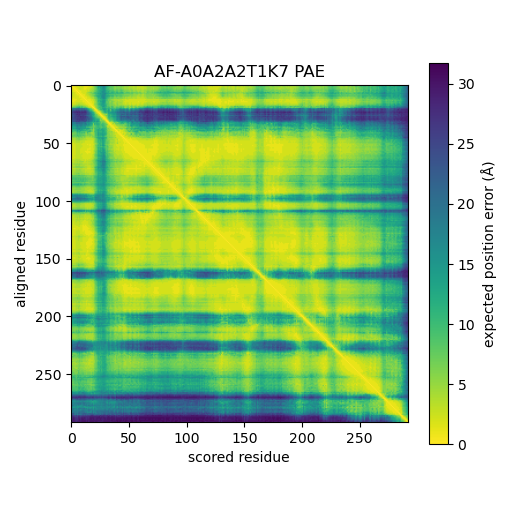CA 1
ATOM 1510 C C . TYR A 1 196 ? 10.480 -4.002 -12.843 1.00 86.12 196 TYR A C 1
ATOM 1512 O O . TYR A 1 196 ? 10.291 -4.651 -13.869 1.00 86.12 196 TYR A O 1
ATOM 1520 N N . GLY A 1 197 ? 11.492 -3.144 -12.715 1.00 81.88 197 GLY A N 1
ATOM 1521 C CA . GLY A 1 197 ? 12.529 -2.976 -13.735 1.00 81.88 197 GLY A CA 1
ATOM 1522 C C . GLY A 1 197 ? 13.587 -4.081 -13.654 1.00 81.88 197 GLY A C 1
ATOM 1523 O O . GLY A 1 197 ? 14.181 -4.268 -12.596 1.00 81.88 197 GLY A O 1
ATOM 1524 N N . TYR A 1 198 ? 13.856 -4.815 -14.743 1.00 76.56 198 TYR A N 1
ATOM 1525 C CA . TYR A 1 198 ? 14.728 -6.009 -14.679 1.00 76.56 198 TYR A CA 1
ATOM 1526 C C . TYR A 1 198 ? 16.187 -5.809 -15.122 1.00 76.56 198 TYR A C 1
ATOM 1528 O O . TYR A 1 198 ? 17.002 -6.713 -14.936 1.00 76.56 198 TYR A O 1
ATOM 1536 N N . LYS A 1 199 ? 16.552 -4.661 -15.715 1.00 70.69 199 LYS A N 1
ATOM 1537 C CA . LYS A 1 199 ? 17.894 -4.460 -16.307 1.00 70.69 199 LYS A CA 1
ATOM 1538 C C . LYS A 1 199 ? 19.022 -4.360 -15.264 1.00 70.69 199 LYS A C 1
ATOM 1540 O O . LYS A 1 199 ? 20.183 -4.538 -15.619 1.00 70.69 199 LYS A O 1
ATOM 1545 N N . ASN A 1 200 ? 18.703 -4.121 -13.988 1.00 64.75 200 ASN A N 1
ATOM 1546 C CA . ASN A 1 200 ? 19.669 -4.052 -12.887 1.00 64.75 200 ASN A CA 1
ATOM 1547 C C . ASN A 1 200 ? 19.204 -4.845 -11.651 1.00 64.75 200 ASN A C 1
ATOM 1549 O O . ASN A 1 200 ? 18.028 -5.198 -11.557 1.00 64.75 200 ASN A O 1
ATOM 1553 N N . PRO A 1 201 ? 20.116 -5.157 -10.704 1.00 59.03 201 PRO A N 1
ATOM 1554 C CA . PRO A 1 201 ? 19.764 -5.854 -9.471 1.00 59.03 201 PRO A CA 1
ATOM 1555 C C . PRO A 1 201 ? 18.806 -5.034 -8.602 1.00 59.03 201 PRO A C 1
ATOM 1557 O O . PRO A 1 201 ? 19.214 -4.138 -7.866 1.00 59.03 201 PRO A O 1
ATOM 1560 N N . GLU A 1 202 ? 17.532 -5.399 -8.638 1.00 62.28 202 GLU A N 1
ATOM 1561 C CA . GLU A 1 202 ? 16.496 -4.777 -7.829 1.00 62.28 202 GLU A CA 1
ATOM 1562 C C . GLU A 1 202 ? 16.437 -5.438 -6.438 1.00 62.28 202 GLU A C 1
ATOM 1564 O O . GLU A 1 202 ? 16.035 -6.592 -6.275 1.00 62.28 202 GLU A O 1
ATOM 1569 N N . VAL A 1 203 ? 16.904 -4.724 -5.408 1.00 58.91 203 VAL A N 1
ATOM 1570 C CA . VAL A 1 203 ? 17.053 -5.279 -4.044 1.00 58.91 203 VAL A CA 1
ATOM 1571 C C . VAL A 1 203 ? 15.826 -5.059 -3.153 1.00 58.91 203 VAL A C 1
ATOM 1573 O O . VAL A 1 203 ? 15.656 -5.764 -2.153 1.00 58.91 203 VAL A O 1
ATOM 1576 N N . 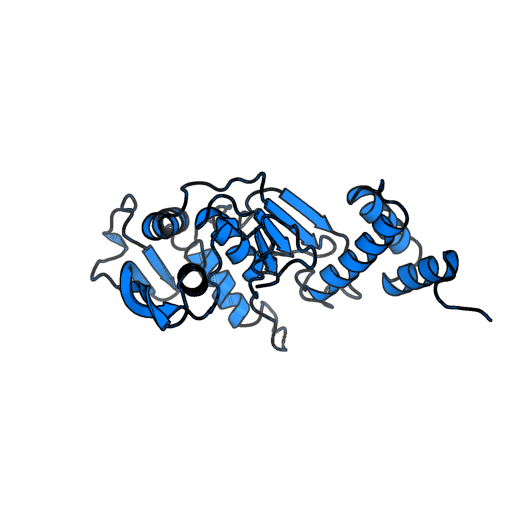VAL A 1 204 ? 14.954 -4.116 -3.517 1.00 62.16 204 VAL A N 1
ATOM 1577 C CA . VAL A 1 204 ? 13.712 -3.821 -2.786 1.00 62.16 204 VAL A CA 1
ATOM 1578 C C . VAL A 1 204 ? 12.578 -4.703 -3.311 1.00 62.16 204 VAL A C 1
ATOM 1580 O O . VAL A 1 204 ? 11.871 -5.350 -2.533 1.00 62.16 204 VAL A O 1
ATOM 1583 N N . THR A 1 205 ? 12.463 -4.800 -4.635 1.00 66.19 205 THR A N 1
ATOM 1584 C CA . THR A 1 205 ? 11.431 -5.574 -5.337 1.00 66.19 205 THR A CA 1
ATOM 1585 C C . THR A 1 205 ? 11.939 -6.974 -5.653 1.00 66.19 205 THR A C 1
ATOM 1587 O O . THR A 1 205 ? 12.424 -7.269 -6.740 1.00 66.19 205 THR A O 1
ATOM 1590 N N . GLN A 1 206 ? 11.864 -7.861 -4.669 1.00 65.75 206 GLN A N 1
ATOM 1591 C CA . GLN A 1 206 ? 12.302 -9.245 -4.822 1.00 65.75 206 GLN A CA 1
ATOM 1592 C C . GLN A 1 206 ? 11.414 -10.196 -4.017 1.00 65.75 206 GLN A C 1
ATOM 1594 O O . GLN A 1 206 ? 10.552 -9.764 -3.255 1.00 65.75 206 GLN A O 1
ATOM 1599 N N . HIS A 1 207 ? 11.633 -11.496 -4.229 1.00 64.06 207 HIS A N 1
ATOM 1600 C CA . HIS A 1 207 ? 10.937 -12.600 -3.559 1.00 64.06 207 HIS A CA 1
ATOM 1601 C C . HIS A 1 207 ? 11.825 -13.377 -2.570 1.00 64.06 207 HIS A C 1
ATOM 1603 O O . HIS A 1 207 ? 11.410 -14.399 -2.018 1.00 64.06 207 HIS A O 1
ATOM 1609 N N . ARG A 1 208 ? 13.077 -12.941 -2.383 1.00 63.94 208 ARG A N 1
ATOM 1610 C CA . ARG A 1 208 ? 14.069 -13.630 -1.550 1.00 63.94 208 ARG A CA 1
ATOM 1611 C C . ARG A 1 208 ? 14.033 -13.136 -0.111 1.00 63.94 208 ARG A C 1
ATOM 1613 O O . ARG A 1 208 ? 13.807 -13.947 0.769 1.00 63.94 208 ARG A O 1
ATOM 1620 N N . LEU A 1 209 ? 14.261 -11.852 0.146 1.00 65.88 209 LEU A N 1
ATOM 1621 C CA . LEU A 1 209 ? 14.232 -11.241 1.483 1.00 65.88 209 LEU A CA 1
ATOM 1622 C C . LEU A 1 209 ? 12.811 -10.806 1.851 1.00 65.88 209 LEU A C 1
ATOM 1624 O O . LEU A 1 209 ? 12.305 -11.136 2.921 1.00 65.88 209 LEU A O 1
ATOM 1628 N N . LEU A 1 210 ? 12.166 -10.110 0.920 1.00 74.88 210 LEU A N 1
ATOM 1629 C CA . LEU A 1 210 ? 10.789 -9.658 1.014 1.00 74.88 210 LEU A CA 1
ATOM 1630 C C . LEU A 1 210 ? 9.968 -10.499 0.041 1.00 74.88 210 LEU A C 1
ATOM 1632 O O . LEU A 1 210 ? 10.517 -11.092 -0.879 1.00 74.88 210 LEU A O 1
ATOM 1636 N N . ARG A 1 211 ? 8.668 -10.630 0.269 1.00 82.88 211 ARG A N 1
ATOM 1637 C CA . ARG A 1 211 ? 7.778 -11.371 -0.622 1.00 82.88 211 ARG A CA 1
ATOM 1638 C C . ARG A 1 211 ? 6.601 -10.494 -0.987 1.00 82.88 211 ARG A C 1
ATOM 1640 O O . ARG A 1 211 ? 5.899 -10.006 -0.100 1.00 82.88 211 ARG A O 1
ATOM 1647 N N . GLN A 1 212 ? 6.401 -10.304 -2.282 1.00 86.38 212 GLN A N 1
ATOM 1648 C CA . GLN A 1 212 ? 5.227 -9.625 -2.808 1.00 86.38 212 GLN A CA 1
ATOM 1649 C C . GLN A 1 212 ? 4.064 -10.616 -2.929 1.00 86.38 212 GLN A C 1
ATOM 1651 O O . GLN A 1 212 ? 4.260 -11.832 -3.018 1.00 86.38 212 GLN A O 1
ATOM 1656 N N . ALA A 1 213 ? 2.843 -10.094 -2.864 1.00 86.25 213 ALA A N 1
ATOM 1657 C CA . ALA A 1 213 ? 1.630 -10.857 -3.118 1.00 86.25 213 ALA A CA 1
ATOM 1658 C C . ALA A 1 213 ? 1.138 -10.574 -4.544 1.00 86.25 213 ALA A C 1
ATOM 1660 O O . ALA A 1 213 ? 1.195 -9.431 -4.991 1.00 86.25 213 ALA A O 1
ATOM 1661 N N . GLY A 1 214 ? 0.646 -11.605 -5.235 1.00 87.69 214 GLY A N 1
ATOM 1662 C CA . GLY A 1 214 ? 0.138 -11.498 -6.607 1.00 87.69 214 GLY A CA 1
ATOM 1663 C C . GLY A 1 214 ? 1.204 -11.566 -7.698 1.00 87.69 214 GLY A C 1
ATOM 1664 O O . GLY A 1 214 ? 2.248 -12.189 -7.503 1.00 87.69 214 GLY A O 1
ATOM 1665 N N . GLY A 1 215 ? 0.897 -10.972 -8.857 1.00 83.81 215 GLY A N 1
ATOM 1666 C CA . GLY A 1 215 ? 1.752 -10.992 -10.051 1.00 83.81 215 GLY A CA 1
ATOM 1667 C C . GLY A 1 215 ? 3.080 -10.262 -9.847 1.00 83.81 215 GLY A C 1
ATOM 1668 O O . GLY A 1 215 ? 3.176 -9.376 -9.000 1.00 83.81 215 GLY A O 1
ATOM 1669 N N . HIS A 1 216 ? 4.104 -10.623 -10.615 1.00 86.62 216 HIS A N 1
ATOM 1670 C CA . HIS A 1 216 ? 5.438 -10.020 -10.545 1.00 86.62 216 HIS A CA 1
ATOM 1671 C C . HIS A 1 216 ? 5.991 -9.902 -11.959 1.00 86.62 216 HIS A C 1
ATOM 1673 O O . HIS A 1 216 ? 6.616 -10.822 -12.483 1.00 86.62 216 HIS A O 1
ATOM 1679 N N . GLU A 1 217 ? 5.676 -8.775 -12.582 1.00 86.62 217 GLU A N 1
ATOM 1680 C CA . GLU A 1 217 ? 5.806 -8.572 -14.014 1.00 86.62 217 GLU A CA 1
ATOM 1681 C C . GLU A 1 217 ? 7.051 -7.728 -14.31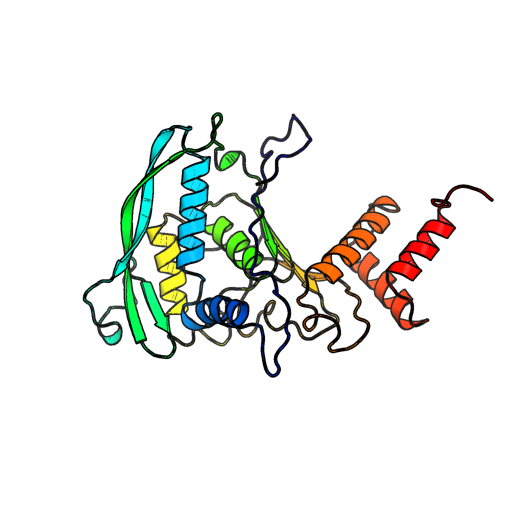6 1.00 86.62 217 GLU A C 1
ATOM 1683 O O . GLU A 1 217 ? 7.142 -6.582 -13.853 1.00 86.62 217 GLU A O 1
ATOM 1688 N N . PRO A 1 218 ? 8.017 -8.265 -15.078 1.00 84.62 218 PRO A N 1
ATOM 1689 C CA . PRO A 1 218 ? 9.173 -7.499 -15.509 1.00 84.62 218 PRO A CA 1
ATOM 1690 C C . PRO A 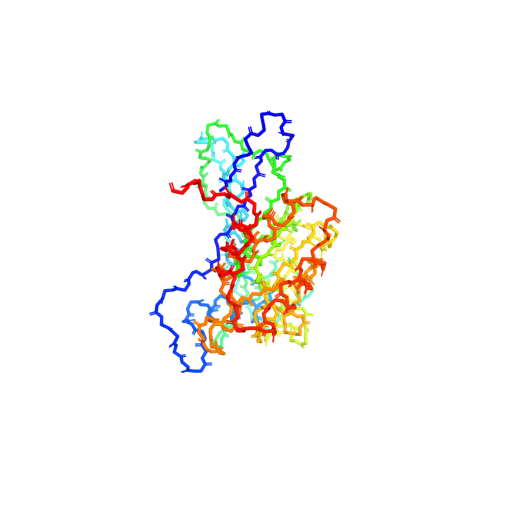1 218 ? 8.754 -6.449 -16.538 1.00 84.62 218 PRO A C 1
ATOM 1692 O O . PRO A 1 218 ? 7.928 -6.707 -17.412 1.00 84.62 218 PRO A O 1
ATOM 1695 N N . ILE A 1 219 ? 9.358 -5.271 -16.443 1.00 83.94 219 ILE A N 1
ATOM 1696 C CA . ILE A 1 219 ? 9.257 -4.197 -17.427 1.00 83.94 219 ILE A CA 1
ATOM 1697 C C . ILE A 1 219 ? 10.673 -3.801 -17.828 1.00 83.94 219 ILE A C 1
ATOM 1699 O O . ILE A 1 219 ? 11.529 -3.567 -16.967 1.00 83.94 219 ILE A O 1
ATOM 1703 N N . TYR A 1 220 ? 10.927 -3.740 -19.134 1.00 82.12 220 TYR A N 1
ATOM 1704 C CA . TYR A 1 220 ? 12.165 -3.179 -19.659 1.00 82.12 220 TYR A CA 1
ATOM 1705 C C . TYR A 1 220 ? 12.365 -1.764 -19.120 1.00 82.12 220 TYR A C 1
ATOM 1707 O O . TYR A 1 220 ? 11.427 -0.979 -19.106 1.00 82.12 220 TYR A O 1
ATOM 1715 N N . ILE A 1 221 ? 13.586 -1.446 -18.696 1.00 78.75 221 ILE A N 1
ATOM 1716 C CA . ILE A 1 221 ? 13.998 -0.098 -18.301 1.00 78.75 221 ILE A CA 1
ATOM 1717 C C . ILE A 1 221 ? 15.339 0.228 -18.938 1.00 78.75 221 ILE A C 1
ATOM 1719 O O . ILE A 1 221 ? 16.181 -0.655 -19.109 1.00 78.75 221 ILE A O 1
ATOM 1723 N N . GLU A 1 222 ? 15.581 1.503 -19.225 1.00 71.94 222 GLU A N 1
ATOM 1724 C CA . GLU A 1 222 ? 16.893 1.956 -19.676 1.00 71.94 222 GLU A CA 1
ATOM 1725 C C . GLU A 1 222 ? 17.716 2.596 -18.596 1.00 71.94 222 GLU A C 1
ATOM 1727 O O . GLU A 1 222 ? 17.208 3.335 -17.760 1.00 71.94 222 GLU A O 1
ATOM 1732 N N . GLN A 1 223 ? 19.018 2.333 -18.645 1.00 64.81 223 GLN A N 1
ATOM 1733 C CA . GLN A 1 223 ? 19.978 2.958 -17.763 1.00 64.81 223 GLN A CA 1
ATOM 1734 C C . GLN A 1 223 ? 21.315 3.125 -18.477 1.00 64.81 223 GLN A C 1
ATOM 1736 O O . GLN A 1 223 ? 21.894 2.138 -18.931 1.00 64.81 223 GLN A O 1
ATOM 1741 N N . ASP A 1 224 ? 21.818 4.359 -18.502 1.00 57.31 224 ASP A N 1
ATOM 1742 C CA . ASP A 1 224 ? 23.059 4.719 -19.200 1.00 57.31 224 ASP A CA 1
ATOM 1743 C C . ASP A 1 224 ? 24.307 4.055 -18.598 1.00 57.31 224 ASP A C 1
ATOM 1745 O O . ASP A 1 224 ? 25.291 3.802 -19.288 1.00 57.31 224 ASP A O 1
ATOM 1749 N N . THR A 1 225 ? 24.296 3.760 -17.293 1.00 58.41 225 THR A N 1
ATOM 1750 C CA . THR A 1 225 ? 25.396 3.073 -16.594 1.00 58.41 225 THR A CA 1
ATOM 1751 C C . THR A 1 225 ? 24.866 2.203 -15.457 1.00 58.41 225 THR A C 1
ATOM 1753 O O . THR A 1 225 ? 23.828 2.514 -14.881 1.00 58.41 225 THR A O 1
ATOM 1756 N N . PHE A 1 226 ? 25.596 1.161 -15.041 1.00 53.81 226 PHE A N 1
ATOM 1757 C CA . PHE A 1 226 ? 25.204 0.292 -13.911 1.00 53.81 226 PHE A CA 1
ATOM 1758 C C . PHE A 1 226 ? 24.851 1.077 -12.626 1.00 53.81 226 PHE A C 1
ATOM 1760 O O . PHE A 1 226 ? 23.955 0.688 -11.886 1.00 53.81 226 PHE A O 1
ATOM 1767 N N . TRP A 1 227 ? 25.478 2.238 -12.407 1.00 52.03 227 TRP A N 1
ATOM 1768 C CA . TRP A 1 227 ? 25.249 3.117 -11.249 1.00 52.03 227 TRP A CA 1
ATOM 1769 C C . TRP A 1 227 ? 24.332 4.319 -11.528 1.00 52.03 227 TRP A C 1
ATOM 1771 O O . TRP A 1 227 ? 24.005 5.060 -10.605 1.00 52.03 227 TRP A O 1
ATOM 1781 N N . GLY A 1 228 ? 23.933 4.527 -12.786 1.00 49.16 228 GLY A N 1
ATOM 1782 C CA . GLY A 1 228 ? 23.312 5.763 -13.270 1.00 49.16 228 GLY A CA 1
ATOM 1783 C C . GLY A 1 228 ? 21.952 6.098 -12.668 1.00 49.16 228 GLY A C 1
ATOM 1784 O O . GLY A 1 228 ? 21.626 7.270 -12.585 1.00 49.16 228 GLY A O 1
ATOM 1785 N N . ASN A 1 229 ? 21.190 5.109 -12.194 1.00 53.12 229 ASN A N 1
ATOM 1786 C CA . ASN A 1 229 ? 19.881 5.306 -11.574 1.00 53.12 229 ASN A CA 1
ATOM 1787 C C . ASN A 1 229 ? 19.604 4.164 -10.590 1.00 53.12 229 ASN A C 1
ATOM 1789 O O . ASN A 1 229 ? 19.245 3.081 -11.026 1.00 53.12 229 ASN A O 1
ATOM 1793 N N . VAL A 1 230 ? 19.801 4.383 -9.284 1.00 58.81 230 VAL A N 1
ATOM 1794 C CA . VAL A 1 230 ? 19.345 3.536 -8.147 1.00 58.81 230 VAL A CA 1
ATOM 1795 C C . VAL A 1 230 ? 19.209 2.019 -8.444 1.00 58.81 230 VAL A C 1
ATOM 1797 O O . VAL A 1 230 ? 18.220 1.404 -8.067 1.00 58.81 230 VAL A O 1
ATOM 1800 N N . LEU A 1 231 ? 20.164 1.408 -9.157 1.00 65.38 231 LEU A N 1
ATOM 1801 C CA . LEU A 1 231 ? 20.130 -0.002 -9.583 1.00 65.38 231 LEU A CA 1
ATOM 1802 C C . LEU A 1 231 ? 18.774 -0.492 -10.162 1.00 65.38 231 LEU A C 1
ATOM 1804 O O . LEU A 1 231 ? 18.387 -1.630 -9.925 1.00 65.38 231 LEU A O 1
ATOM 1808 N N . GLY A 1 232 ? 18.058 0.337 -10.932 1.00 64.06 232 GLY A N 1
ATOM 1809 C CA . GLY A 1 232 ? 16.756 -0.019 -11.528 1.00 64.06 232 GLY A CA 1
ATOM 1810 C C . GLY A 1 232 ? 15.526 0.206 -10.634 1.00 64.06 232 GLY A C 1
ATOM 1811 O O . GLY A 1 232 ? 14.394 0.052 -11.096 1.00 64.06 232 GLY A O 1
ATOM 1812 N N . HIS A 1 233 ? 15.722 0.662 -9.394 1.00 74.62 233 HIS A N 1
ATOM 1813 C CA . HIS A 1 233 ? 14.636 0.948 -8.454 1.00 74.62 233 HIS A CA 1
ATOM 1814 C C . HIS A 1 233 ? 13.889 2.255 -8.766 1.00 74.62 233 HIS A C 1
ATOM 1816 O O . HIS A 1 233 ? 12.748 2.444 -8.338 1.00 74.62 233 HIS A O 1
ATOM 1822 N N . GLY A 1 234 ? 14.513 3.183 -9.494 1.00 73.19 234 GLY A N 1
ATOM 1823 C CA . GLY A 1 234 ? 13.972 4.519 -9.750 1.00 73.19 234 GLY A CA 1
ATOM 1824 C C . GLY A 1 234 ? 12.628 4.505 -10.488 1.00 73.19 234 GLY A C 1
ATOM 1825 O O . GLY A 1 234 ? 12.426 3.753 -11.437 1.00 73.19 234 GLY A O 1
ATOM 1826 N N . SER A 1 235 ? 11.702 5.376 -10.083 1.00 75.31 235 SER A N 1
ATOM 1827 C CA . SER A 1 235 ? 10.393 5.505 -10.739 1.00 75.31 235 SER A CA 1
ATOM 1828 C C . SER A 1 235 ? 10.457 6.204 -12.103 1.00 75.31 235 SER A C 1
ATOM 1830 O O . SER A 1 235 ? 9.583 5.969 -12.931 1.00 75.31 235 SER A O 1
ATOM 1832 N N . GLY A 1 236 ? 11.484 7.028 -12.357 1.00 76.62 236 GLY A N 1
ATOM 1833 C CA . GLY A 1 236 ? 11.655 7.754 -13.623 1.00 76.62 236 GLY A CA 1
ATOM 1834 C C . GLY A 1 236 ? 11.775 6.817 -14.826 1.00 76.62 236 GLY A C 1
ATOM 1835 O O . GLY A 1 236 ? 10.942 6.858 -15.721 1.00 76.62 236 GLY A O 1
ATOM 1836 N N . GLN A 1 237 ? 12.720 5.877 -14.773 1.00 77.06 237 GLN A N 1
ATOM 1837 C CA . GLN A 1 237 ? 12.939 4.901 -15.848 1.00 77.06 237 GLN A CA 1
ATOM 1838 C C . GLN A 1 237 ? 11.706 4.019 -16.090 1.00 77.06 237 GLN A C 1
ATOM 1840 O O . GLN A 1 237 ? 11.386 3.678 -17.228 1.00 77.06 237 GLN A O 1
ATOM 1845 N N . MET A 1 238 ? 10.985 3.667 -15.019 1.00 83.81 238 MET A N 1
ATOM 1846 C CA . MET A 1 238 ? 9.717 2.940 -15.121 1.00 83.81 238 MET A CA 1
ATOM 1847 C C . MET A 1 238 ? 8.655 3.779 -15.835 1.00 83.81 238 MET A C 1
ATOM 1849 O O . MET A 1 238 ? 7.935 3.259 -16.681 1.00 83.81 238 MET A O 1
ATOM 1853 N N . ASN A 1 239 ? 8.554 5.072 -15.518 1.00 84.19 239 ASN A N 1
ATOM 1854 C CA . ASN A 1 239 ? 7.615 5.984 -16.166 1.00 84.19 239 ASN A CA 1
ATOM 1855 C C . ASN A 1 239 ? 7.894 6.123 -17.670 1.00 84.19 239 ASN A C 1
ATOM 1857 O O . ASN A 1 239 ? 6.956 6.029 -18.463 1.00 84.19 239 ASN A O 1
ATOM 1861 N N . ASP A 1 240 ? 9.158 6.284 -18.062 1.00 81.50 240 ASP A N 1
ATOM 1862 C CA . ASP A 1 240 ? 9.550 6.389 -19.474 1.00 81.50 240 ASP A CA 1
ATOM 1863 C C . ASP A 1 240 ? 9.212 5.100 -20.227 1.00 81.50 240 ASP A C 1
ATOM 1865 O O . ASP A 1 240 ? 8.589 5.117 -21.291 1.00 81.50 240 ASP A O 1
ATOM 1869 N N . SER A 1 241 ? 9.495 3.960 -19.604 1.00 84.56 241 SER A N 1
ATOM 1870 C CA . SER A 1 241 ? 9.162 2.647 -20.152 1.00 84.56 241 SER A CA 1
ATOM 1871 C C . SER A 1 241 ? 7.649 2.468 -20.295 1.00 84.56 241 SER A C 1
ATOM 1873 O O . SER A 1 241 ? 7.167 2.130 -21.374 1.00 84.56 241 SER A O 1
ATOM 1875 N N . PHE A 1 242 ? 6.853 2.795 -19.273 1.00 87.25 242 PHE A N 1
ATOM 1876 C CA . PHE A 1 242 ? 5.392 2.743 -19.375 1.00 87.25 242 PHE A CA 1
ATOM 1877 C C . PHE A 1 242 ? 4.829 3.685 -20.445 1.00 87.25 242 PHE A C 1
ATOM 1879 O O . PHE A 1 242 ? 3.824 3.347 -21.077 1.00 87.25 242 PHE A O 1
ATOM 1886 N N . ALA A 1 243 ? 5.457 4.838 -20.685 1.00 85.44 243 ALA A N 1
ATOM 1887 C CA . ALA A 1 243 ? 5.065 5.729 -21.771 1.00 85.44 243 ALA A CA 1
ATOM 1888 C C . ALA A 1 243 ? 5.267 5.064 -23.143 1.00 85.44 243 ALA A C 1
ATOM 1890 O O . ALA A 1 243 ? 4.366 5.114 -23.986 1.00 85.44 243 ALA A O 1
ATOM 1891 N N . VAL A 1 244 ? 6.392 4.371 -23.341 1.00 83.12 244 VAL A N 1
ATOM 1892 C CA . VAL A 1 244 ? 6.668 3.598 -24.562 1.00 83.12 244 VAL A CA 1
ATOM 1893 C C . VAL A 1 244 ? 5.693 2.435 -24.717 1.00 83.12 244 VAL A C 1
ATOM 1895 O O . VAL A 1 244 ? 5.094 2.274 -25.780 1.00 83.12 244 VAL A O 1
ATOM 1898 N N . PHE A 1 245 ? 5.452 1.667 -23.653 1.00 84.00 245 PHE A N 1
ATOM 1899 C CA . PHE A 1 245 ? 4.471 0.579 -23.671 1.00 84.00 245 PHE A CA 1
ATOM 1900 C C . PHE A 1 245 ? 3.079 1.085 -24.050 1.00 84.00 245 PHE A C 1
ATOM 1902 O O . PHE A 1 245 ? 2.418 0.508 -24.915 1.00 84.00 245 PHE A O 1
ATOM 1909 N N . ARG A 1 246 ? 2.653 2.210 -23.466 1.00 85.56 246 ARG A N 1
ATOM 1910 C CA . ARG A 1 246 ? 1.374 2.844 -23.793 1.00 85.56 246 ARG A CA 1
ATOM 1911 C C . ARG A 1 246 ? 1.307 3.289 -25.253 1.00 85.56 246 ARG A C 1
ATOM 1913 O O . ARG A 1 246 ? 0.258 3.132 -25.874 1.00 85.56 246 ARG A O 1
ATOM 1920 N N . LEU A 1 247 ? 2.391 3.836 -25.805 1.00 84.50 247 LEU A N 1
ATOM 1921 C CA . LEU A 1 247 ? 2.457 4.200 -27.221 1.00 84.50 247 LEU A CA 1
ATOM 1922 C C . LEU A 1 247 ? 2.306 2.962 -28.114 1.00 84.50 247 LEU A C 1
ATOM 1924 O O . LEU A 1 247 ? 1.474 2.961 -29.018 1.00 84.50 247 LEU A O 1
ATOM 1928 N N . MET A 1 248 ? 3.057 1.898 -27.829 1.00 82.81 248 MET A N 1
ATOM 1929 C CA . MET A 1 248 ? 3.034 0.649 -28.597 1.00 82.81 248 MET A CA 1
ATOM 1930 C C . MET A 1 248 ? 1.652 -0.011 -28.572 1.00 82.81 248 MET A C 1
ATOM 1932 O O . MET A 1 248 ? 1.144 -0.408 -29.620 1.00 82.81 248 MET A O 1
ATOM 1936 N N . GLN A 1 249 ? 0.993 -0.043 -27.411 1.00 83.38 249 GLN A N 1
ATOM 1937 C CA . GLN A 1 249 ? -0.393 -0.512 -27.297 1.00 83.38 249 GLN A CA 1
ATOM 1938 C C . GLN A 1 249 ? -1.390 0.400 -28.021 1.00 83.38 249 GLN A C 1
ATOM 1940 O O . GLN A 1 249 ? -2.394 -0.075 -28.546 1.00 83.38 249 GLN A O 1
ATOM 1945 N N . GLY A 1 250 ? -1.123 1.708 -28.075 1.00 82.19 250 GLY A N 1
ATOM 1946 C CA . GLY A 1 250 ? -1.908 2.646 -28.876 1.00 82.19 250 GLY A CA 1
ATOM 1947 C C . GLY A 1 250 ? -1.806 2.375 -30.381 1.00 82.19 250 GLY A C 1
ATOM 1948 O O . GLY A 1 250 ? -2.796 2.532 -31.093 1.00 82.19 250 GLY A O 1
ATOM 1949 N N . LEU A 1 251 ? -0.636 1.938 -30.857 1.00 81.81 251 LEU A N 1
ATOM 1950 C CA . LEU A 1 251 ? -0.398 1.567 -32.256 1.00 81.81 251 LEU A CA 1
ATOM 1951 C C . LEU A 1 251 ? -1.000 0.202 -32.602 1.00 81.81 251 LEU A C 1
ATOM 1953 O O . LEU A 1 251 ? -1.612 0.040 -33.656 1.00 81.81 251 LEU A O 1
ATOM 1957 N N . ASN A 1 252 ? -0.833 -0.779 -31.716 1.00 81.75 252 ASN A N 1
ATOM 1958 C CA . ASN A 1 252 ? -1.422 -2.100 -31.854 1.00 81.75 252 ASN A CA 1
ATOM 1959 C C . ASN A 1 252 ? -1.854 -2.636 -30.485 1.00 81.75 252 ASN A C 1
ATOM 1961 O O . ASN A 1 252 ? -1.045 -3.121 -29.695 1.00 81.75 252 ASN A O 1
ATOM 1965 N N . LYS A 1 253 ? -3.166 -2.591 -30.246 1.00 83.50 253 LYS A N 1
ATOM 1966 C CA . LYS A 1 253 ? -3.803 -3.042 -29.003 1.00 83.50 253 LYS A CA 1
ATOM 1967 C C . LYS A 1 253 ? -3.645 -4.540 -28.721 1.00 83.50 253 LYS A C 1
ATOM 1969 O O . LYS A 1 253 ? -3.868 -4.953 -27.589 1.00 83.50 253 LYS A O 1
ATOM 1974 N N . ASP A 1 254 ? -3.300 -5.335 -29.735 1.00 86.62 254 ASP A N 1
ATOM 1975 C CA . ASP A 1 254 ? -3.148 -6.786 -29.608 1.00 86.62 254 ASP A CA 1
ATOM 1976 C C . ASP A 1 254 ? -1.728 -7.174 -29.151 1.00 86.62 254 ASP A C 1
ATOM 1978 O O . ASP A 1 254 ? -1.458 -8.352 -28.920 1.00 86.62 254 ASP A O 1
ATOM 1982 N N . LEU A 1 255 ? -0.819 -6.198 -28.997 1.00 81.06 255 LEU A N 1
ATOM 1983 C CA . LEU A 1 255 ? 0.508 -6.430 -28.430 1.00 81.06 255 LEU A CA 1
ATOM 1984 C C . LEU A 1 255 ? 0.424 -6.694 -26.922 1.00 81.06 255 LEU A C 1
ATOM 1986 O O . LEU A 1 255 ? -0.010 -5.843 -26.139 1.00 81.06 255 LEU A O 1
ATOM 1990 N N . SER A 1 256 ? 0.910 -7.860 -26.501 1.00 83.75 256 SER A N 1
ATOM 1991 C CA . SER A 1 256 ? 1.125 -8.172 -25.090 1.00 83.75 256 SER A CA 1
ATOM 1992 C C . SER A 1 256 ? 2.323 -7.403 -24.522 1.00 83.75 256 SER A C 1
ATOM 1994 O O . SER A 1 256 ? 3.226 -6.993 -25.254 1.00 83.75 256 SER A O 1
ATOM 1996 N N . LEU A 1 257 ? 2.379 -7.268 -23.191 1.00 80.25 257 LEU A N 1
ATOM 1997 C CA . LEU A 1 257 ? 3.535 -6.674 -22.506 1.00 80.25 257 LEU A CA 1
ATOM 1998 C C . LEU A 1 257 ? 4.839 -7.395 -22.875 1.00 80.25 257 LEU A C 1
ATOM 2000 O O . LEU A 1 257 ? 5.819 -6.741 -23.201 1.00 80.25 257 LEU A O 1
ATOM 2004 N N . SER A 1 258 ? 4.824 -8.730 -22.923 1.00 79.75 258 SER A N 1
ATOM 2005 C CA . SER A 1 258 ? 5.994 -9.536 -23.291 1.00 79.75 258 SER A CA 1
ATOM 2006 C C . SER A 1 258 ? 6.454 -9.322 -24.737 1.00 79.75 258 SER A C 1
ATOM 2008 O O . SER A 1 258 ? 7.640 -9.428 -25.028 1.00 79.75 258 SER A O 1
ATOM 2010 N N . GLN A 1 259 ? 5.532 -9.038 -25.664 1.00 81.06 259 GLN A N 1
ATOM 2011 C CA . GLN A 1 259 ? 5.883 -8.723 -27.050 1.00 81.06 259 GLN A CA 1
ATOM 2012 C C . GLN A 1 259 ? 6.530 -7.344 -27.155 1.00 81.06 259 GLN A C 1
ATOM 2014 O O . GLN A 1 259 ? 7.511 -7.189 -27.874 1.00 81.06 259 GLN A O 1
ATOM 2019 N N . ILE A 1 260 ? 6.001 -6.356 -26.430 1.00 80.19 260 ILE A N 1
ATOM 2020 C CA . ILE A 1 260 ? 6.585 -5.011 -26.378 1.00 80.19 260 ILE A CA 1
ATOM 2021 C C . ILE A 1 260 ? 7.979 -5.073 -25.750 1.00 80.19 260 ILE A C 1
ATOM 2023 O O . ILE A 1 260 ? 8.921 -4.527 -26.311 1.00 80.19 260 ILE A O 1
ATOM 2027 N N . ASP A 1 261 ? 8.119 -5.799 -24.646 1.00 76.19 261 ASP A N 1
ATOM 2028 C CA . ASP A 1 261 ? 9.388 -6.028 -23.955 1.00 76.19 261 ASP A CA 1
ATOM 2029 C C . ASP A 1 261 ? 10.457 -6.646 -24.873 1.00 76.19 261 ASP A C 1
ATOM 2031 O O . ASP A 1 261 ? 11.583 -6.152 -24.961 1.00 76.19 261 ASP A O 1
ATOM 2035 N N . TRP A 1 262 ? 10.076 -7.668 -25.650 1.00 77.00 262 TRP A N 1
ATOM 2036 C CA . TRP A 1 262 ? 10.952 -8.282 -26.650 1.00 77.00 262 TRP A CA 1
ATOM 2037 C C . TRP A 1 262 ? 11.375 -7.294 -27.744 1.00 77.00 262 TRP A C 1
ATOM 2039 O O . TRP A 1 262 ? 12.550 -7.256 -28.107 1.00 77.00 262 TRP A O 1
ATOM 2049 N N . ILE A 1 263 ? 10.445 -6.471 -28.247 1.00 75.69 263 ILE A N 1
ATOM 2050 C CA . ILE A 1 263 ? 10.750 -5.437 -29.248 1.00 75.69 263 ILE A CA 1
ATOM 2051 C C . ILE A 1 263 ? 11.768 -4.437 -28.689 1.00 75.69 263 ILE A C 1
ATOM 2053 O O . ILE A 1 263 ? 12.744 -4.124 -29.366 1.00 75.69 263 ILE A O 1
ATOM 2057 N N . LEU A 1 264 ? 11.568 -3.952 -27.460 1.00 77.06 264 LEU A N 1
ATOM 2058 C CA . LEU A 1 264 ? 12.471 -2.979 -26.838 1.00 77.06 264 LEU A CA 1
ATOM 2059 C C . LEU A 1 264 ? 13.854 -3.572 -26.561 1.00 77.06 264 LEU A C 1
ATOM 2061 O O . LEU A 1 264 ? 14.856 -2.926 -26.857 1.00 77.06 264 LEU A O 1
ATOM 2065 N N . THR A 1 265 ? 13.913 -4.818 -26.086 1.00 71.12 265 THR A N 1
ATOM 2066 C CA . THR A 1 265 ? 15.180 -5.544 -25.903 1.00 71.12 265 THR A CA 1
ATOM 2067 C C . THR A 1 265 ? 15.930 -5.651 -27.235 1.00 71.12 265 THR A C 1
ATOM 2069 O O . THR A 1 265 ? 17.085 -5.237 -27.318 1.00 71.12 265 THR A O 1
ATOM 2072 N N . ALA A 1 266 ? 15.256 -6.106 -28.299 1.00 68.25 266 ALA A N 1
ATOM 2073 C CA . ALA A 1 266 ? 15.859 -6.275 -29.621 1.00 68.25 266 ALA A CA 1
ATOM 2074 C C . ALA A 1 266 ? 16.383 -4.956 -30.219 1.00 68.25 266 ALA A C 1
ATOM 2076 O O . ALA A 1 266 ? 17.442 -4.946 -30.836 1.00 68.25 266 ALA A O 1
ATOM 2077 N N . ILE A 1 267 ? 15.675 -3.839 -30.016 1.00 68.25 267 ILE A N 1
ATOM 2078 C CA . ILE A 1 267 ? 16.124 -2.513 -30.476 1.00 68.25 267 ILE A CA 1
ATOM 2079 C C . ILE A 1 267 ? 17.342 -2.033 -29.673 1.00 68.25 267 ILE A C 1
ATOM 2081 O O . ILE A 1 267 ? 18.257 -1.432 -30.239 1.00 68.25 267 ILE A O 1
ATOM 2085 N N . SER A 1 268 ? 17.368 -2.307 -28.366 1.00 67.12 268 SER A N 1
ATOM 2086 C CA . SER A 1 268 ? 18.461 -1.881 -27.489 1.00 67.12 268 SER A CA 1
ATOM 2087 C C . SER A 1 268 ? 19.773 -2.634 -27.743 1.00 67.12 268 SER A C 1
ATOM 2089 O O . SER A 1 268 ? 20.846 -2.040 -27.622 1.00 67.12 268 SER A O 1
ATOM 2091 N N . ASP A 1 269 ? 19.689 -3.909 -28.139 1.00 59.69 269 ASP A N 1
ATOM 2092 C CA . ASP A 1 269 ? 20.848 -4.783 -28.352 1.00 59.69 269 ASP A CA 1
ATOM 2093 C C . ASP A 1 269 ? 21.593 -4.499 -29.670 1.00 59.69 269 ASP A C 1
ATOM 2095 O O . ASP A 1 269 ? 22.784 -4.797 -29.765 1.00 59.69 269 ASP A O 1
ATOM 2099 N N . ASP A 1 270 ? 20.931 -3.913 -30.677 1.00 51.22 270 ASP A N 1
ATOM 2100 C CA . ASP A 1 270 ? 21.490 -3.803 -32.036 1.00 51.22 270 ASP A CA 1
ATOM 2101 C C . ASP A 1 270 ? 22.243 -2.476 -32.305 1.00 51.22 270 ASP A C 1
ATOM 2103 O O . ASP A 1 270 ? 23.114 -2.430 -33.169 1.00 51.22 270 ASP A O 1
ATOM 2107 N N . GLU A 1 271 ? 21.987 -1.381 -31.566 1.00 49.09 271 GLU A N 1
ATOM 2108 C CA . GLU A 1 271 ? 22.559 -0.057 -31.924 1.00 49.09 271 GLU A CA 1
ATOM 2109 C C . GLU A 1 271 ? 22.928 0.890 -30.755 1.00 49.09 271 GLU A C 1
ATOM 2111 O O . GLU A 1 271 ? 23.252 2.053 -30.999 1.00 49.09 271 GLU A O 1
ATOM 2116 N N . GLY A 1 272 ? 22.917 0.456 -29.485 1.00 53.41 272 GLY A N 1
ATOM 2117 C CA . GLY A 1 272 ? 23.144 1.384 -28.358 1.00 53.41 272 GLY A CA 1
ATOM 2118 C C . GLY A 1 272 ? 22.084 2.493 -28.291 1.00 53.41 272 GLY A C 1
ATOM 2119 O O . GLY A 1 272 ? 22.356 3.602 -27.829 1.00 53.41 272 GLY A O 1
ATOM 2120 N N . MET A 1 273 ? 20.897 2.190 -28.822 1.00 59.22 273 MET A N 1
ATOM 2121 C CA . MET A 1 273 ? 19.785 3.115 -28.944 1.00 59.22 273 MET A CA 1
ATOM 2122 C C . MET A 1 273 ? 19.047 3.270 -27.619 1.00 59.22 273 MET A C 1
ATOM 2124 O O . MET A 1 273 ? 18.758 2.266 -26.971 1.00 59.22 273 MET A O 1
ATOM 2128 N N . THR A 1 274 ? 18.710 4.509 -27.258 1.00 68.12 274 THR A N 1
ATOM 2129 C CA . THR A 1 274 ? 17.879 4.802 -26.078 1.00 68.12 274 THR A CA 1
ATOM 2130 C C . THR A 1 274 ? 16.372 4.708 -26.386 1.00 68.12 274 THR A C 1
ATOM 2132 O O . THR A 1 274 ? 15.953 4.651 -27.551 1.00 68.12 274 THR A O 1
ATOM 2135 N N . LEU A 1 275 ? 15.521 4.748 -25.360 1.00 67.69 275 LEU A N 1
ATOM 2136 C CA . LEU A 1 275 ? 14.064 4.746 -25.412 1.00 67.69 275 LEU A CA 1
ATOM 2137 C C . LEU A 1 275 ? 13.617 6.027 -26.103 1.00 67.69 275 LEU A C 1
ATOM 2139 O O . LEU A 1 275 ? 12.703 5.983 -26.920 1.00 67.69 275 LEU A O 1
ATOM 2143 N N . GLU A 1 276 ? 14.297 7.150 -25.865 1.00 66.25 276 GLU A N 1
ATOM 2144 C CA . GLU A 1 276 ? 14.059 8.411 -26.568 1.00 66.25 276 GLU A CA 1
ATOM 2145 C C . GLU A 1 276 ? 14.359 8.285 -28.060 1.00 66.25 276 GLU A C 1
ATOM 2147 O O . GLU A 1 276 ? 13.560 8.731 -28.881 1.00 66.25 276 GLU A O 1
ATOM 2152 N N . GLN A 1 277 ? 15.469 7.644 -28.436 1.00 67.38 277 GLN A N 1
ATOM 2153 C CA . GLN A 1 277 ? 15.806 7.425 -29.847 1.00 67.38 277 GLN A CA 1
ATOM 2154 C C . GLN A 1 277 ? 14.829 6.447 -30.514 1.00 67.38 277 GLN A C 1
ATOM 2156 O O . GLN A 1 277 ? 14.450 6.632 -31.674 1.00 67.38 277 GLN A O 1
ATOM 2161 N N . THR A 1 278 ? 14.361 5.444 -29.772 1.00 68.19 278 THR A N 1
ATOM 2162 C CA . THR A 1 278 ? 13.315 4.511 -30.205 1.00 68.19 278 THR A CA 1
ATOM 2163 C C . THR A 1 278 ? 11.986 5.239 -30.424 1.00 68.19 278 THR A C 1
ATOM 2165 O O . THR A 1 278 ? 11.371 5.105 -31.484 1.00 68.19 278 THR A O 1
ATOM 2168 N N . LEU A 1 279 ? 11.572 6.075 -29.467 1.00 67.88 279 LEU A N 1
ATOM 2169 C CA . LEU A 1 279 ? 10.392 6.935 -29.562 1.00 67.88 279 LEU A CA 1
ATOM 2170 C C . LEU A 1 279 ? 10.492 7.902 -30.738 1.00 67.88 279 LEU A C 1
ATOM 2172 O O . LEU A 1 279 ? 9.520 8.069 -31.472 1.00 67.88 279 LEU A O 1
ATOM 2176 N N . GLU A 1 280 ? 11.656 8.511 -30.955 1.00 65.31 280 GLU A N 1
ATOM 2177 C CA . GLU A 1 280 ? 11.886 9.411 -32.078 1.00 65.31 280 GLU A CA 1
ATOM 2178 C C . GLU A 1 280 ? 11.741 8.673 -33.417 1.00 65.31 280 GLU A C 1
ATOM 2180 O O . GLU A 1 280 ? 11.067 9.166 -34.323 1.00 65.31 280 GLU A O 1
ATOM 2185 N N . ARG A 1 281 ? 12.310 7.468 -33.553 1.00 67.38 281 ARG A N 1
ATOM 2186 C CA . ARG A 1 281 ? 12.192 6.658 -34.778 1.00 67.38 281 ARG A CA 1
ATOM 2187 C C . ARG A 1 281 ? 10.757 6.189 -35.029 1.00 67.38 281 ARG A C 1
ATOM 2189 O O . ARG A 1 281 ? 10.290 6.293 -36.164 1.00 67.38 281 ARG A O 1
ATOM 2196 N N . ILE A 1 282 ? 10.031 5.751 -33.998 1.00 66.69 282 ILE A N 1
ATOM 2197 C CA . ILE A 1 282 ? 8.595 5.433 -34.096 1.00 66.69 282 ILE A CA 1
ATOM 2198 C C . ILE A 1 282 ? 7.803 6.691 -34.483 1.00 66.69 282 ILE A C 1
ATOM 2200 O O . ILE A 1 282 ? 6.996 6.658 -35.410 1.00 66.69 282 ILE A O 1
ATOM 2204 N N . GLY A 1 283 ? 8.076 7.830 -33.848 1.00 59.34 283 GLY A N 1
ATOM 2205 C CA . GLY A 1 283 ? 7.455 9.113 -34.176 1.00 59.34 283 GLY A CA 1
ATOM 2206 C C . GLY A 1 283 ? 7.691 9.538 -35.629 1.00 59.34 283 GLY A C 1
ATOM 2207 O O . GLY A 1 283 ? 6.764 10.028 -36.276 1.00 59.34 283 GLY A O 1
ATOM 2208 N N . ARG A 1 284 ? 8.894 9.293 -36.170 1.00 60.34 284 ARG A N 1
ATOM 2209 C CA . ARG A 1 284 ? 9.231 9.509 -37.589 1.00 60.34 284 ARG A CA 1
ATOM 2210 C C . ARG A 1 284 ? 8.490 8.541 -38.519 1.00 60.34 284 ARG A C 1
ATOM 2212 O O . ARG A 1 284 ? 8.004 8.979 -39.555 1.00 60.34 284 ARG A O 1
ATOM 2219 N N . LEU A 1 285 ? 8.357 7.264 -38.148 1.00 54.75 285 LEU A N 1
ATOM 2220 C CA . LEU A 1 285 ? 7.590 6.259 -38.908 1.00 54.75 285 LEU A CA 1
ATOM 2221 C C . LEU A 1 285 ? 6.102 6.622 -39.020 1.00 54.75 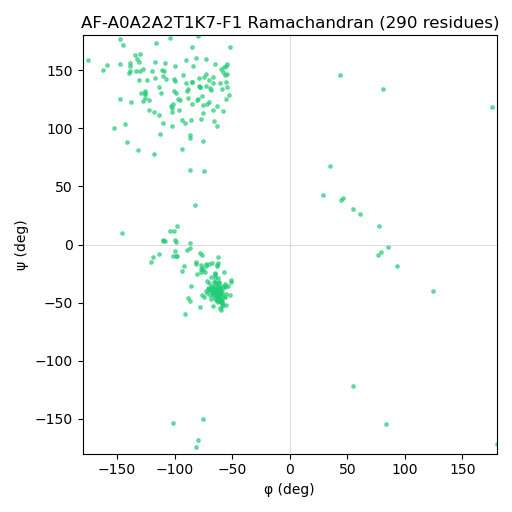285 LEU A C 1
ATOM 2223 O O . LEU A 1 285 ? 5.497 6.411 -40.069 1.00 54.75 285 LEU A O 1
ATOM 2227 N N . PHE A 1 286 ? 5.526 7.195 -37.959 1.00 59.88 286 PHE A N 1
ATOM 2228 C CA . PHE A 1 286 ? 4.113 7.582 -37.898 1.00 59.88 286 PHE A CA 1
ATOM 2229 C C . PHE A 1 286 ? 3.856 9.080 -38.134 1.00 59.88 286 PHE A C 1
ATOM 2231 O O . PHE A 1 286 ? 2.737 9.543 -37.924 1.00 59.88 286 PHE A O 1
ATOM 2238 N N . TRP A 1 287 ? 4.855 9.839 -38.606 1.00 56.16 287 TRP A N 1
ATOM 2239 C CA . TRP A 1 287 ? 4.718 11.255 -38.988 1.00 56.16 287 TRP A CA 1
ATOM 2240 C C . TRP A 1 287 ? 4.149 12.180 -37.888 1.00 56.16 287 TRP A C 1
ATOM 2242 O O . TRP A 1 287 ? 3.497 13.183 -38.178 1.00 56.16 287 TRP A O 1
ATOM 2252 N N . LEU A 1 288 ? 4.403 11.876 -36.610 1.00 51.72 288 LEU A N 1
ATOM 2253 C CA . LEU A 1 288 ? 3.842 12.629 -35.474 1.00 51.72 288 LEU A CA 1
ATOM 2254 C C . LEU A 1 288 ? 4.530 13.981 -35.212 1.00 51.72 288 LEU A C 1
ATOM 2256 O O . LEU A 1 288 ? 4.003 14.795 -34.458 1.00 51.72 288 LEU A O 1
ATOM 2260 N N . ASN A 1 289 ? 5.652 14.257 -35.879 1.00 42.53 289 ASN A N 1
ATOM 2261 C CA . ASN A 1 289 ? 6.248 15.590 -35.943 1.00 42.53 289 ASN A CA 1
ATOM 2262 C C . ASN A 1 289 ? 5.903 16.196 -37.309 1.00 42.53 289 ASN A C 1
ATOM 2264 O O . ASN A 1 289 ? 6.454 15.797 -38.335 1.00 42.53 289 ASN A O 1
ATOM 2268 N N . GLY A 1 290 ? 4.914 17.092 -37.319 1.00 38.84 290 GLY A N 1
ATOM 2269 C CA . GLY A 1 290 ? 4.321 17.652 -38.530 1.00 38.84 290 GLY A CA 1
ATOM 2270 C C . GLY A 1 290 ? 5.327 18.318 -39.476 1.00 38.84 290 GLY A C 1
ATOM 2271 O O . GLY A 1 290 ? 6.029 19.226 -39.058 1.00 38.84 290 GLY A O 1
ATOM 2272 N N . THR A 1 291 ? 5.290 17.845 -40.731 1.00 41.69 291 THR A N 1
ATOM 2273 C CA . THR A 1 291 ? 5.586 18.452 -42.057 1.00 41.69 291 THR A CA 1
ATOM 2274 C C . THR A 1 291 ? 6.828 19.347 -42.284 1.00 41.69 291 THR A C 1
ATOM 2276 O O . THR A 1 291 ? 7.232 20.076 -41.391 1.00 41.69 291 THR A O 1
ATOM 2279 N N . PRO A 1 292 ? 7.419 19.280 -43.503 1.00 45.31 292 PRO A N 1
ATOM 2280 C CA . PRO A 1 292 ? 8.778 19.747 -43.823 1.00 45.31 292 PRO A CA 1
ATOM 2281 C C . PRO A 1 292 ? 9.027 21.247 -43.649 1.00 45.31 292 PRO A C 1
ATOM 2283 O O . PRO A 1 292 ? 8.072 22.039 -43.819 1.00 45.31 292 PRO A O 1
#

Organism: NCBI:txid2029117

Foldseek 3Di:
DAAAPPPPQQQGAEAEFEDDDDDDDDDPPDGDPVLCVQVVQLQAQQANLVVLQVLLQVLVQLQAAFPDKDWRKDKDFDPDDPVPDDLVDQQWGWGDDPVDITIIGIDGDDIDGHHDNDGDDLSSHQFYEYAACSQRSSQSVCQLRPRHAYEYELYAATQPAPRVHPNVNSLSNSQNSSVRSVGHNDGPQCRYAYEFEDPFDSPRRDRHRGRHRHHYHYFHFDDPDCPRPPRRRDVVRVVLRVVQVVVVCVVPVPDDRVNSRVVVVVVCVPPVDDSVNVVVVVCVVVVVPDDD

Radius of gyration: 21.45 Å; Cα contacts (8 Å, |Δi|>4): 581; chains: 1; bounding box: 48×36×74 Å

InterPro domains:
  IPR029058 Alpha/Beta hydrolase fold [SSF53474] (11-179)

Secondary structure (DSSP, 8-state):
-EE-S-TT-SS-EEEEEP-----S--BTTB--HHHHHHHHHHHHHSS-HHHHHHHHHHHHHHHSBBT-EEEEEEEEE-S--TTTS-TT-SS-EEEE-SS-EEEEEEEEEEEEEB-BSSPPPGGGEEEEEEETHHHHHHHHHHHHSTT-EEEEES---BS-SSSS-TTS-HHHHHHHHHHHTT--SS--GGGEEEEEE-SS--SSS-SSSSB--SEEEEE----SSTTSSGGG--HHHHHHHHHHHHHHHHH-TT--HHHHHHHHHHHHHHH---HHHHHHHHHHHTT-S---

Nearest PDB structures (foldseek):
  8tav-assembly1_A  TM=4.158E-01  e=1.484E-01  Staphylococcus aureus USA300-0114
  8ptx-assembly1_B  TM=4.225E-01  e=4.454E+00  Homo sapiens